Protein AF-A0A1Q6ECL8-F1 (afdb_monomer)

pLDDT: mean 77.43, std 17.27, range [33.56, 96.56]

Radius of gyration: 33.9 Å; Cα contacts (8 Å, |Δi|>4): 264; chains: 1; bounding box: 93×48×112 Å

Nearest PDB structures (foldseek):
  7zod-assembly1_t  TM=3.982E-01  e=8.372E-02  Escherichia coli
  9g6k-assembly1_LY  TM=2.778E-01  e=8.361E-01  Toxoplasma gondii
  8pk0-assembly1_f  TM=2.924E-01  e=9.894E-01  Homo sapiens
  6zu5-assembly1_SU0  TM=2.893E-01  e=1.834E+00  Paranosema locustae
  6zzm-assembly2_B  TM=1.940E-01  e=1.640E+00  Corynebacterium mustelae

Secondary structure (DSSP, 8-state):
-HHHHHHHHHHHHHHHHHHHHHHHHHHHHHHHHHHHHHTHHHHHHHHHHHHHHHHHHHHHHHHHHHHHHHHHH----------------------HHHHHHHHHTTSS-SSSS-SBTTB-TT-BHHHHHHHHHHHHHHHTTEEEEE-TTS-EEEEEEEEEEEEEETTEEEEEEEEES-TTHHHHHHHHHHHHH---GGGEEE-SSEEEEEEEE--EEEEEE-TTSTT--EEEEEEPPEEEEEEEEHHHHHHHHHHHHHHHHHHHHHHHHHHHHHHHHHHHHHHHHHHT-

Sequence (289 aa):
MIFCFWWAIAFLFGMLWQLIKAIWWVVLLVLIGYWILSHTNDWKPLIKRHYKKILLFIVSTAVIVVIVWGLSSTKSSNVIVEPNIASVDSIITEPIDTAKIIADQRKDSIFEGNIFAGLRFGISKGEYQRLINNFKREYDNKIVFPNEKGNVLSYRISGVEPKFYRGKLYAVEVKIDNHHAYYELEPVFERKYGITKNNHWKWQNAEIELSSRAPHSESVHDPTSGTGARYNIKKPGYTTIRYRDLTLYNLERKEQMQNDSIKKAKEQAAREKRRQREREQADRYKENI

Solvent-accessible surface area (backbone atoms only — not comparable to full-atom values): 16706 Å² total; per-residue (Å²): 114,71,72,61,54,56,51,53,52,53,50,52,52,52,52,51,53,52,50,53,52,52,53,51,53,51,52,51,51,51,53,52,52,50,55,54,60,76,43,46,84,70,45,52,65,55,44,74,76,40,45,72,60,52,50,51,51,52,50,52,50,53,51,51,51,51,51,58,50,57,66,68,66,70,80,81,74,96,71,88,70,79,75,84,77,73,89,70,83,80,87,70,86,75,69,70,68,63,58,49,62,63,54,64,77,67,74,81,58,99,74,89,42,63,78,54,78,77,39,47,76,62,41,40,64,70,57,50,53,54,39,53,52,48,41,41,70,77,45,70,39,44,49,76,43,75,46,97,87,73,48,66,47,75,43,53,45,77,43,74,50,76,40,68,58,98,61,21,31,30,33,41,37,39,33,28,70,35,33,68,52,36,74,68,44,48,62,57,47,29,72,73,75,46,86,55,76,81,47,46,50,74,60,94,50,35,36,40,37,50,45,62,40,73,61,46,73,44,80,43,74,39,88,83,43,95,80,65,47,69,48,74,44,81,41,80,24,29,16,36,45,35,41,36,33,45,60,58,48,51,50,52,53,50,52,50,54,50,52,52,49,55,48,51,51,50,52,50,53,53,52,50,54,50,53,51,51,52,48,56,50,53,52,55,55,59,76,77,109

Structure (mmCIF, N/CA/C/O backbone):
data_AF-A0A1Q6ECL8-F1
#
_entry.id   AF-A0A1Q6ECL8-F1
#
loop_
_atom_site.group_PDB
_atom_site.id
_atom_site.type_symbol
_atom_site.label_atom_id
_atom_site.label_alt_id
_atom_site.label_comp_id
_atom_site.label_asym_id
_atom_site.label_entity_id
_atom_site.label_seq_id
_atom_site.pdbx_PDB_ins_code
_atom_site.Cartn_x
_atom_site.Cartn_y
_atom_site.Cartn_z
_atom_site.occupancy
_atom_site.B_iso_or_equiv
_atom_site.auth_seq_id
_atom_site.auth_comp_id
_atom_site.auth_asym_id
_atom_site.auth_atom_id
_atom_site.pdbx_PDB_model_num
ATOM 1 N N . MET A 1 1 ? 49.619 3.048 -55.255 1.00 56.97 1 MET A N 1
ATOM 2 C CA . MET A 1 1 ? 50.711 3.463 -54.340 1.00 56.97 1 MET A CA 1
ATOM 3 C C . MET A 1 1 ? 50.350 4.671 -53.474 1.00 56.97 1 MET A C 1
ATOM 5 O O . MET A 1 1 ? 50.593 4.606 -52.280 1.00 56.97 1 MET A O 1
ATOM 9 N N . ILE A 1 2 ? 49.721 5.727 -54.011 1.00 64.50 2 ILE A N 1
ATOM 10 C CA . ILE A 1 2 ? 49.387 6.953 -53.249 1.00 64.50 2 ILE A CA 1
ATOM 11 C C . ILE A 1 2 ? 48.458 6.685 -52.046 1.00 64.50 2 ILE A C 1
ATOM 13 O O . ILE A 1 2 ? 48.692 7.207 -50.964 1.00 64.50 2 ILE A O 1
ATOM 17 N N . PHE A 1 3 ? 47.463 5.803 -52.178 1.00 60.56 3 PHE A N 1
ATOM 18 C CA . PHE A 1 3 ? 46.546 5.467 -51.074 1.00 60.56 3 PHE A CA 1
ATOM 19 C C . PHE A 1 3 ? 47.222 4.767 -49.879 1.00 60.56 3 PHE A C 1
ATOM 21 O O . PHE A 1 3 ? 46.858 5.017 -48.732 1.00 60.56 3 PHE A O 1
ATOM 28 N N . CYS A 1 4 ? 48.238 3.934 -50.125 1.00 66.75 4 CYS A N 1
ATOM 29 C CA . CYS A 1 4 ? 48.999 3.264 -49.063 1.00 66.75 4 CYS A CA 1
ATOM 30 C C . CYS A 1 4 ? 49.893 4.249 -48.294 1.00 66.75 4 CYS A C 1
ATOM 32 O O . CYS A 1 4 ? 50.113 4.079 -47.098 1.00 66.75 4 CYS A O 1
ATOM 34 N N . PHE A 1 5 ? 50.367 5.301 -48.968 1.00 76.69 5 PHE A N 1
ATOM 35 C CA . PHE A 1 5 ? 51.189 6.349 -48.367 1.00 76.69 5 PHE A CA 1
ATOM 36 C C . PHE A 1 5 ? 50.398 7.182 -47.345 1.00 76.69 5 PHE A C 1
ATOM 38 O O . PHE A 1 5 ? 50.861 7.393 -46.226 1.00 76.69 5 PHE A O 1
ATOM 45 N N . TRP A 1 6 ? 49.159 7.565 -47.672 1.00 81.81 6 TRP A N 1
ATOM 46 C CA . TRP A 1 6 ? 48.282 8.291 -46.743 1.00 81.81 6 TRP A CA 1
ATOM 47 C C . TRP A 1 6 ? 47.875 7.453 -45.523 1.00 81.81 6 TRP A C 1
ATOM 49 O O . TRP A 1 6 ? 47.806 7.976 -44.410 1.00 81.81 6 TRP A O 1
ATOM 59 N N . TRP A 1 7 ? 47.678 6.145 -45.705 1.00 82.62 7 TRP A N 1
ATOM 60 C CA . TRP A 1 7 ? 47.408 5.218 -44.601 1.00 82.62 7 TRP A CA 1
ATOM 61 C C . TRP A 1 7 ? 48.597 5.071 -43.645 1.00 82.62 7 TRP A C 1
ATOM 63 O O . TRP A 1 7 ? 48.408 5.070 -42.429 1.00 82.62 7 TRP A O 1
ATOM 73 N N . ALA A 1 8 ? 49.822 5.008 -44.173 1.00 83.62 8 ALA A N 1
ATOM 74 C CA . ALA A 1 8 ? 51.031 4.958 -43.353 1.00 83.62 8 ALA A CA 1
ATOM 75 C C . ALA A 1 8 ? 51.202 6.232 -42.506 1.00 83.62 8 ALA A C 1
ATOM 77 O O . ALA A 1 8 ? 51.539 6.151 -41.326 1.00 83.62 8 ALA A O 1
ATOM 78 N N . ILE A 1 9 ? 50.894 7.404 -43.073 1.00 85.56 9 ILE A N 1
ATOM 79 C CA . ILE A 1 9 ? 50.930 8.683 -42.351 1.00 85.56 9 ILE A CA 1
ATOM 80 C C . ILE A 1 9 ? 49.884 8.711 -41.228 1.00 85.56 9 ILE A C 1
ATOM 82 O O . ILE A 1 9 ? 50.214 9.052 -40.092 1.00 85.56 9 ILE A O 1
ATOM 86 N N . ALA A 1 10 ? 48.641 8.309 -41.507 1.00 81.31 10 ALA A N 1
ATOM 87 C CA . ALA A 1 10 ? 47.583 8.261 -40.495 1.00 81.31 10 ALA A CA 1
ATOM 88 C C . ALA A 1 10 ? 47.927 7.303 -39.339 1.00 81.31 10 ALA A C 1
ATOM 90 O O . ALA A 1 10 ? 47.696 7.624 -38.172 1.00 81.31 10 ALA A O 1
ATOM 91 N N . PHE A 1 11 ? 48.539 6.156 -39.648 1.00 84.31 11 PHE A N 1
ATOM 92 C CA . PHE A 1 11 ? 49.003 5.202 -38.644 1.00 84.31 11 PHE A CA 1
ATOM 93 C C . PHE A 1 11 ? 50.120 5.781 -37.760 1.00 84.31 11 PHE A C 1
ATOM 95 O O . PHE A 1 11 ? 50.065 5.652 -36.536 1.00 84.31 11 PHE A O 1
ATOM 102 N N . LEU A 1 12 ? 51.092 6.485 -38.354 1.00 87.56 12 LEU A N 1
ATOM 103 C CA . LEU A 1 12 ? 52.158 7.165 -37.610 1.00 87.56 12 LEU A CA 1
ATOM 104 C C . LEU A 1 12 ? 51.607 8.251 -36.675 1.00 87.56 12 LEU A C 1
ATOM 106 O O . LEU A 1 12 ? 52.026 8.320 -35.520 1.00 87.56 12 LEU A O 1
ATOM 110 N N . PHE A 1 13 ? 50.622 9.040 -37.119 1.00 87.81 13 PHE A N 1
ATOM 111 C CA . PHE A 1 13 ? 49.943 10.011 -36.251 1.00 87.81 13 PHE A CA 1
ATOM 112 C C . PHE A 1 13 ? 49.170 9.339 -35.109 1.00 87.81 13 PHE A C 1
ATOM 114 O O . PHE A 1 13 ? 49.207 9.820 -33.976 1.00 87.81 13 PHE A O 1
ATOM 121 N N . GLY A 1 14 ? 48.517 8.204 -35.375 1.00 84.75 14 GLY A N 1
ATOM 122 C CA . GLY A 1 14 ? 47.843 7.411 -34.346 1.00 84.75 14 GLY A CA 1
ATOM 123 C C . GLY A 1 14 ? 48.807 6.897 -33.273 1.00 84.75 14 GLY A C 1
ATOM 124 O O . GLY A 1 14 ? 48.529 7.030 -32.080 1.00 84.75 14 GLY A O 1
ATOM 125 N N . MET A 1 15 ? 49.968 6.373 -33.679 1.00 86.50 15 MET A N 1
ATOM 126 C CA . MET A 1 15 ? 51.005 5.928 -32.742 1.00 86.50 15 MET A CA 1
ATOM 127 C C . MET A 1 15 ? 51.617 7.093 -31.955 1.00 86.50 15 MET A C 1
ATOM 129 O O . MET A 1 15 ? 51.790 6.981 -30.740 1.00 86.50 15 MET A O 1
ATOM 133 N N . LEU A 1 16 ? 51.876 8.230 -32.609 1.00 89.94 16 LEU A N 1
ATOM 134 C CA . LEU A 1 16 ? 52.396 9.431 -31.951 1.00 89.94 16 LEU A CA 1
ATOM 135 C C . LEU A 1 16 ? 51.423 9.952 -30.881 1.00 89.94 16 LEU A C 1
ATOM 137 O O . LEU A 1 16 ? 51.838 10.317 -29.784 1.00 89.94 16 LEU A O 1
ATOM 141 N N . TRP A 1 17 ? 50.119 9.918 -31.158 1.00 87.56 17 TRP A N 1
ATOM 142 C CA . TRP A 1 17 ? 49.091 10.310 -30.195 1.00 87.56 17 TRP A CA 1
ATOM 143 C C . TRP A 1 17 ? 49.041 9.395 -28.964 1.00 87.56 17 TRP A C 1
ATOM 145 O O . TRP A 1 17 ? 48.903 9.873 -27.836 1.00 87.56 17 TRP A O 1
ATOM 155 N N . GLN A 1 18 ? 49.191 8.080 -29.154 1.00 85.62 18 GLN A N 1
ATOM 156 C CA . GLN A 1 18 ? 49.271 7.134 -28.035 1.00 85.62 18 GLN A CA 1
ATOM 157 C C . GLN A 1 18 ? 50.543 7.345 -27.203 1.00 85.62 18 GLN A C 1
ATOM 159 O O . GLN A 1 18 ? 50.484 7.286 -25.974 1.00 85.62 18 GLN A O 1
ATOM 164 N N . LEU A 1 19 ? 51.668 7.671 -27.848 1.00 87.88 19 LEU A N 1
ATOM 165 C CA . LEU A 1 19 ? 52.920 8.001 -27.167 1.00 87.88 19 LEU A CA 1
ATOM 166 C C . LEU A 1 19 ? 52.771 9.255 -26.288 1.00 87.88 19 LEU A C 1
ATOM 168 O O . LEU A 1 19 ? 53.168 9.239 -25.126 1.00 87.88 19 LEU A O 1
ATOM 172 N N . ILE A 1 20 ? 52.136 10.314 -26.806 1.00 87.06 20 ILE A N 1
ATOM 173 C CA . ILE A 1 20 ? 51.872 11.550 -26.049 1.00 87.06 20 ILE A CA 1
ATOM 174 C C . ILE A 1 20 ? 51.014 11.254 -24.814 1.00 87.06 20 ILE A C 1
ATOM 176 O O . ILE A 1 20 ? 51.330 11.717 -23.719 1.00 87.06 20 ILE A O 1
ATOM 180 N N . LYS A 1 21 ? 49.964 10.436 -24.959 1.00 82.75 21 LYS A N 1
ATOM 181 C CA . LYS A 1 21 ? 49.136 10.009 -23.822 1.00 82.75 21 LYS A CA 1
ATOM 182 C C . LYS A 1 21 ? 49.947 9.246 -22.780 1.00 82.75 21 LYS A C 1
ATOM 184 O O . LYS A 1 21 ? 49.801 9.519 -21.592 1.00 82.75 21 LYS A O 1
ATOM 189 N N . ALA A 1 22 ? 50.796 8.313 -23.204 1.00 85.94 22 ALA A N 1
ATOM 190 C CA . ALA A 1 22 ? 51.632 7.538 -22.291 1.00 85.94 22 ALA A CA 1
ATOM 191 C C . ALA A 1 22 ? 52.610 8.436 -21.515 1.00 85.94 22 ALA A C 1
ATOM 193 O O . ALA A 1 22 ? 52.699 8.330 -20.294 1.00 85.94 22 ALA A O 1
ATOM 194 N N . ILE A 1 23 ? 53.274 9.374 -22.200 1.00 86.56 23 ILE A N 1
ATOM 195 C CA . ILE A 1 23 ? 54.174 10.352 -21.570 1.00 86.56 23 ILE A CA 1
ATOM 196 C C . ILE A 1 23 ? 53.406 11.217 -20.564 1.00 86.56 23 ILE A C 1
ATOM 198 O O . ILE A 1 23 ? 53.877 11.423 -19.447 1.00 86.56 23 ILE A O 1
ATOM 202 N N . TRP A 1 24 ? 52.200 11.666 -20.917 1.00 88.69 24 TRP A N 1
ATOM 203 C CA . TRP A 1 24 ? 51.359 12.461 -20.024 1.00 88.69 24 TRP A CA 1
ATOM 204 C C . TRP A 1 24 ? 51.013 11.719 -18.726 1.00 88.69 24 TRP A C 1
ATOM 206 O O . TRP A 1 24 ? 51.126 12.285 -17.638 1.00 88.69 24 TRP A O 1
ATOM 216 N N . TRP A 1 25 ? 50.660 10.433 -18.818 1.00 84.81 25 TRP A N 1
ATOM 217 C CA . TRP A 1 25 ? 50.396 9.598 -17.642 1.00 84.81 25 TRP A CA 1
ATOM 218 C C . TRP A 1 25 ? 51.631 9.415 -16.755 1.00 84.81 25 TRP A C 1
ATOM 220 O O . TRP A 1 25 ? 51.511 9.460 -15.531 1.00 84.81 25 TRP A O 1
ATOM 230 N N . VAL A 1 26 ? 52.820 9.262 -17.346 1.00 86.00 26 VAL A N 1
ATOM 231 C CA . VAL A 1 26 ? 54.078 9.161 -16.588 1.00 86.00 26 VAL A CA 1
ATOM 232 C C . VAL A 1 26 ? 54.380 10.467 -15.850 1.00 86.00 26 VAL A C 1
ATOM 234 O O . VAL A 1 26 ? 54.689 10.432 -14.661 1.00 86.00 26 VAL A O 1
ATOM 237 N N . VAL A 1 27 ? 54.227 11.621 -16.507 1.00 86.38 27 VAL A N 1
ATOM 238 C CA . VAL A 1 27 ? 54.424 12.935 -15.866 1.00 86.38 27 VAL A CA 1
ATOM 239 C C . VAL A 1 27 ? 53.437 13.139 -14.715 1.00 86.38 27 VAL A C 1
ATOM 241 O O . VAL A 1 27 ? 53.838 13.576 -13.637 1.00 86.38 27 VAL A O 1
ATOM 244 N N . LEU A 1 28 ? 52.169 12.760 -14.899 1.00 87.38 28 LEU A N 1
ATOM 245 C CA . LEU A 1 28 ? 51.157 12.833 -13.846 1.00 87.38 28 LEU A CA 1
ATOM 246 C C . LEU A 1 28 ? 51.542 11.979 -12.626 1.00 87.38 28 LEU A C 1
ATOM 248 O O . LEU A 1 28 ? 51.439 12.447 -11.493 1.00 87.38 28 LEU A O 1
ATOM 252 N N . LEU A 1 29 ? 52.027 10.753 -12.844 1.00 83.94 29 LEU A N 1
ATOM 253 C CA . LEU A 1 29 ? 52.479 9.869 -11.765 1.00 83.94 29 LEU A CA 1
ATOM 254 C C . LEU A 1 29 ? 53.687 10.440 -11.015 1.00 83.94 29 LEU A C 1
ATOM 256 O O . LEU A 1 29 ? 53.728 10.362 -9.787 1.00 83.94 29 LEU A O 1
ATOM 260 N N . VAL A 1 30 ? 54.638 11.052 -11.726 1.00 83.19 30 VAL A N 1
ATOM 261 C CA . VAL A 1 30 ? 55.798 11.711 -11.108 1.00 83.19 30 VAL A CA 1
ATOM 262 C C . VAL A 1 30 ? 55.361 12.912 -10.268 1.00 83.19 30 VAL A C 1
ATOM 264 O O . VAL A 1 30 ? 55.829 13.057 -9.141 1.00 83.19 30 VAL A O 1
ATOM 267 N N . LEU A 1 31 ? 54.429 13.736 -10.759 1.00 82.31 31 LEU A N 1
ATOM 268 C CA . LEU A 1 31 ? 53.899 14.882 -10.013 1.00 82.31 31 LEU A CA 1
ATOM 269 C C . LEU A 1 31 ? 53.144 14.451 -8.750 1.00 82.31 31 LEU A C 1
ATOM 271 O O . LEU A 1 31 ? 53.355 15.032 -7.686 1.00 82.31 31 LEU A O 1
ATOM 275 N N . ILE A 1 32 ? 52.314 13.407 -8.841 1.00 82.50 32 ILE A N 1
ATOM 276 C CA . ILE A 1 32 ? 51.606 12.841 -7.684 1.00 82.50 32 ILE A CA 1
ATOM 277 C C . ILE A 1 32 ? 52.608 12.263 -6.679 1.00 82.50 32 ILE A C 1
ATOM 279 O O . ILE A 1 32 ? 52.511 12.543 -5.485 1.00 82.50 32 ILE A O 1
ATOM 283 N N . GLY A 1 33 ? 53.600 11.501 -7.146 1.00 76.19 33 GLY A N 1
ATOM 284 C CA . GLY A 1 33 ? 54.647 10.937 -6.293 1.00 76.19 33 GLY A CA 1
ATOM 285 C C . GLY A 1 33 ? 55.463 12.015 -5.579 1.00 76.19 33 GLY A C 1
ATOM 286 O O . GLY A 1 33 ? 55.678 11.924 -4.371 1.00 76.19 33 GLY A O 1
ATOM 287 N N . TYR A 1 34 ? 55.853 13.071 -6.298 1.00 77.62 34 TYR A N 1
ATOM 288 C CA . TYR A 1 34 ? 56.579 14.210 -5.739 1.00 77.62 34 TYR A CA 1
ATOM 289 C C . TYR A 1 34 ? 55.740 14.981 -4.712 1.00 77.62 34 TYR A C 1
ATOM 291 O O . TYR A 1 34 ? 56.246 15.331 -3.648 1.00 77.62 34 TYR A O 1
ATOM 299 N N . TRP A 1 35 ? 54.449 15.187 -4.986 1.00 78.25 35 TRP A N 1
ATOM 300 C CA . TRP A 1 35 ? 53.522 15.844 -4.061 1.00 78.25 35 TRP A CA 1
ATOM 301 C C . TRP A 1 35 ? 53.318 15.047 -2.764 1.00 78.25 35 TRP A C 1
ATOM 303 O O . TRP A 1 35 ? 53.292 15.621 -1.675 1.00 78.25 35 TRP A O 1
ATOM 313 N N . ILE A 1 36 ? 53.233 13.716 -2.866 1.00 73.12 36 ILE A N 1
ATOM 314 C CA . ILE A 1 36 ? 53.135 12.825 -1.703 1.00 73.12 36 ILE A CA 1
ATOM 315 C C . ILE A 1 36 ? 54.433 12.860 -0.889 1.00 73.12 36 ILE A C 1
ATOM 317 O O . ILE A 1 36 ? 54.377 12.978 0.337 1.00 73.12 36 ILE A O 1
ATOM 321 N N . LEU A 1 37 ? 55.599 12.790 -1.546 1.00 70.06 37 LEU A N 1
ATOM 322 C CA . LEU A 1 37 ? 56.891 12.841 -0.858 1.00 70.06 37 LEU A CA 1
ATOM 323 C C . LEU A 1 37 ? 57.111 14.182 -0.150 1.00 70.06 37 LEU A C 1
ATOM 325 O O . LEU A 1 37 ? 57.559 14.178 0.997 1.00 70.06 37 LEU A O 1
ATOM 329 N N . SER A 1 38 ? 56.757 15.304 -0.784 1.00 72.00 38 SER A N 1
ATOM 330 C CA . SER A 1 38 ? 56.990 16.648 -0.237 1.00 72.00 38 SER A CA 1
ATOM 331 C C . SER A 1 38 ? 56.201 16.945 1.042 1.00 72.00 38 SER A C 1
ATOM 333 O O . SER A 1 38 ? 56.623 17.795 1.819 1.00 72.00 38 SER A O 1
ATOM 335 N N . HIS A 1 39 ? 55.120 16.208 1.317 1.00 62.75 39 HIS A N 1
ATOM 336 C CA . HIS A 1 39 ? 54.298 16.399 2.518 1.00 62.75 39 HIS A CA 1
ATOM 337 C C . HIS A 1 39 ? 54.488 15.314 3.589 1.00 62.75 39 HIS A C 1
ATOM 339 O O . HIS A 1 39 ? 53.846 15.373 4.636 1.00 62.75 39 HIS A O 1
ATOM 345 N N . THR A 1 40 ? 55.340 14.304 3.375 1.00 59.12 40 THR A N 1
ATOM 346 C CA . THR A 1 40 ? 55.476 13.121 4.261 1.00 59.12 40 THR A CA 1
ATOM 347 C C . THR A 1 40 ? 55.624 13.414 5.763 1.00 59.12 40 THR A C 1
ATOM 349 O O . THR A 1 40 ? 55.168 12.606 6.578 1.00 59.12 40 THR A O 1
ATOM 352 N N . ASN A 1 41 ? 56.195 14.558 6.151 1.00 58.97 41 ASN A N 1
ATOM 353 C CA . ASN A 1 41 ? 56.314 14.953 7.559 1.00 58.97 41 ASN A CA 1
ATOM 354 C C . ASN A 1 41 ? 54.967 15.347 8.201 1.00 58.97 41 ASN A C 1
ATOM 356 O O . ASN A 1 41 ? 54.754 15.038 9.374 1.00 58.97 41 ASN A O 1
ATOM 360 N N . ASP A 1 42 ? 54.024 15.894 7.430 1.00 60.75 42 ASP A N 1
ATOM 361 C CA . ASP A 1 42 ? 52.687 16.292 7.900 1.00 60.75 42 ASP A CA 1
ATOM 362 C C . ASP A 1 42 ? 51.694 15.117 7.923 1.00 60.75 42 ASP A C 1
ATOM 364 O O . ASP A 1 42 ? 50.779 15.060 8.750 1.00 60.75 42 ASP A O 1
ATOM 368 N N . TRP A 1 43 ? 51.896 14.116 7.059 1.00 59.34 43 TRP A N 1
ATOM 369 C CA . TRP A 1 43 ? 51.018 12.940 6.975 1.00 59.34 43 TRP A CA 1
ATOM 370 C C . TRP A 1 43 ? 51.265 11.913 8.082 1.00 59.34 43 TRP A C 1
ATOM 372 O O . TRP A 1 43 ? 50.361 11.153 8.439 1.00 59.34 43 TRP A O 1
ATOM 382 N N . LYS A 1 44 ? 52.469 11.876 8.661 1.00 57.50 44 LYS A N 1
ATOM 383 C CA . LYS A 1 44 ? 52.873 10.876 9.664 1.00 57.50 44 LYS A CA 1
ATOM 384 C C . LYS A 1 44 ? 51.942 10.813 10.896 1.00 57.50 44 LYS A C 1
ATOM 386 O O . LYS A 1 44 ? 51.538 9.702 11.259 1.00 57.50 44 LYS A O 1
ATOM 391 N N . PRO A 1 45 ? 51.530 11.932 11.530 1.00 61.72 45 PRO A N 1
ATOM 392 C CA . PRO A 1 45 ? 50.569 11.890 12.638 1.00 61.72 45 PRO A CA 1
ATOM 393 C C . PRO A 1 45 ? 49.135 11.554 12.189 1.00 61.72 45 PRO A C 1
ATOM 395 O O . PRO A 1 45 ? 48.408 10.866 12.911 1.00 61.72 45 PRO A O 1
ATOM 398 N N . LEU A 1 46 ? 48.735 11.979 10.988 1.00 61.09 46 LEU A N 1
ATOM 399 C CA . LEU A 1 46 ? 47.376 11.818 10.458 1.00 61.09 46 LEU A CA 1
ATOM 400 C C . LEU A 1 46 ? 47.103 10.367 10.025 1.00 61.09 46 LEU A C 1
ATOM 402 O O . LEU A 1 46 ? 46.072 9.785 10.372 1.00 61.09 46 LEU A O 1
ATOM 406 N N . ILE A 1 47 ? 48.091 9.739 9.382 1.00 62.25 47 ILE A N 1
ATOM 407 C CA . ILE A 1 47 ? 48.090 8.313 9.050 1.00 62.25 47 ILE A CA 1
ATOM 408 C C . ILE A 1 47 ? 48.091 7.488 10.336 1.00 62.25 47 ILE A C 1
ATOM 410 O O . ILE A 1 47 ? 47.263 6.595 10.470 1.00 62.25 47 ILE A O 1
ATOM 414 N N . LYS A 1 48 ? 48.914 7.811 11.343 1.00 65.81 48 LYS A N 1
ATOM 415 C CA . LYS A 1 48 ? 48.935 7.051 12.609 1.00 65.81 48 LYS A CA 1
ATOM 416 C C . LYS A 1 48 ? 47.580 7.072 13.337 1.00 65.81 48 LYS A C 1
ATOM 418 O O . LYS A 1 48 ? 47.197 6.067 13.934 1.00 65.81 48 LYS A O 1
ATOM 423 N N . ARG A 1 49 ? 46.827 8.176 13.246 1.00 67.88 49 ARG A N 1
ATOM 424 C CA . ARG A 1 49 ? 45.501 8.332 13.875 1.00 67.88 49 ARG A CA 1
ATOM 425 C C . ARG A 1 49 ? 44.365 7.657 13.096 1.00 67.88 49 ARG A C 1
ATOM 427 O O . ARG A 1 49 ? 43.371 7.252 13.700 1.00 67.88 49 ARG A O 1
ATOM 434 N N . HIS A 1 50 ? 44.502 7.508 11.776 1.00 74.00 50 HIS A N 1
ATOM 435 C CA . HIS A 1 50 ? 43.425 7.027 10.901 1.00 74.00 50 HIS A CA 1
ATOM 436 C C . HIS A 1 50 ? 43.798 5.845 9.991 1.00 74.00 50 HIS A C 1
ATOM 438 O O . HIS A 1 50 ? 43.001 5.490 9.122 1.00 74.00 50 HIS A O 1
ATOM 444 N N . TYR A 1 51 ? 44.934 5.172 10.221 1.00 74.75 51 TYR A N 1
ATOM 445 C CA . TYR A 1 51 ? 45.435 4.106 9.340 1.00 74.75 51 TYR A CA 1
ATOM 446 C C . TYR A 1 51 ? 44.409 2.994 9.109 1.00 74.75 51 TYR A C 1
ATOM 448 O O . TYR A 1 51 ? 44.285 2.519 7.989 1.00 74.75 51 TYR A O 1
ATOM 456 N N . LYS A 1 52 ? 43.609 2.624 10.122 1.00 71.56 52 LYS A N 1
ATOM 457 C CA . LYS A 1 52 ? 42.551 1.610 9.970 1.00 71.56 52 LYS A CA 1
ATOM 458 C C . LYS A 1 52 ? 41.460 2.038 8.984 1.00 71.56 52 LYS A C 1
ATOM 460 O O . LYS A 1 52 ? 40.989 1.209 8.218 1.00 71.56 52 LYS A O 1
ATOM 465 N N . LYS A 1 53 ? 41.072 3.320 8.981 1.00 75.75 53 LYS A N 1
ATOM 466 C CA . LYS A 1 53 ? 40.057 3.855 8.054 1.00 75.75 53 LYS A CA 1
ATOM 467 C C . LYS A 1 53 ? 40.614 3.984 6.637 1.00 75.75 53 LYS A C 1
ATOM 469 O O . LYS A 1 53 ? 39.924 3.647 5.684 1.00 75.75 53 LYS A O 1
ATOM 474 N N . ILE A 1 54 ? 41.868 4.417 6.517 1.00 76.25 54 ILE A N 1
ATOM 475 C CA . ILE A 1 54 ? 42.563 4.541 5.229 1.00 76.25 54 ILE A CA 1
ATOM 476 C C . ILE A 1 54 ? 42.790 3.154 4.613 1.00 76.25 54 ILE A C 1
ATOM 478 O O . ILE A 1 54 ? 42.495 2.953 3.441 1.00 76.25 54 ILE A O 1
ATOM 482 N N . LEU A 1 55 ? 43.229 2.173 5.408 1.00 76.88 55 LEU A N 1
ATOM 483 C CA . LEU A 1 55 ? 43.404 0.790 4.965 1.00 76.88 55 LEU A CA 1
ATOM 484 C C . LEU A 1 55 ? 42.078 0.191 4.485 1.00 76.88 55 LEU A C 1
ATOM 486 O O . LEU A 1 55 ? 42.038 -0.422 3.425 1.00 76.88 55 LEU A O 1
ATOM 490 N N . LEU A 1 56 ? 40.989 0.410 5.227 1.00 79.25 56 LEU A N 1
ATOM 491 C CA . LEU A 1 56 ? 39.664 -0.084 4.850 1.00 79.25 56 LEU A CA 1
ATOM 492 C C . LEU A 1 56 ? 39.185 0.543 3.534 1.00 79.25 56 LEU A C 1
ATOM 494 O O . LEU A 1 56 ? 38.648 -0.170 2.695 1.00 79.25 56 LEU A O 1
ATOM 498 N N . PHE A 1 57 ? 39.462 1.832 3.319 1.00 78.62 57 PHE A N 1
ATOM 499 C CA . PHE A 1 57 ? 39.168 2.521 2.063 1.00 78.62 57 PHE A CA 1
ATOM 500 C C . PHE A 1 57 ? 40.002 1.993 0.884 1.00 78.62 57 PHE A C 1
ATOM 502 O O . PHE A 1 57 ? 39.477 1.784 -0.208 1.00 78.62 57 PHE A O 1
ATOM 509 N N . ILE A 1 58 ? 41.295 1.727 1.088 1.00 79.69 58 ILE A N 1
ATOM 510 C CA . ILE A 1 58 ? 42.162 1.156 0.046 1.00 79.69 58 ILE A CA 1
ATOM 511 C C . ILE A 1 58 ? 41.696 -0.259 -0.313 1.00 79.69 58 ILE A C 1
ATOM 513 O O . ILE A 1 58 ? 41.553 -0.573 -1.492 1.00 79.69 58 ILE A O 1
ATOM 517 N N . VAL A 1 59 ? 41.395 -1.093 0.688 1.00 80.50 59 VAL A N 1
ATOM 518 C CA . VAL A 1 59 ? 40.900 -2.460 0.476 1.00 80.50 59 VAL A CA 1
ATOM 519 C C . VAL A 1 5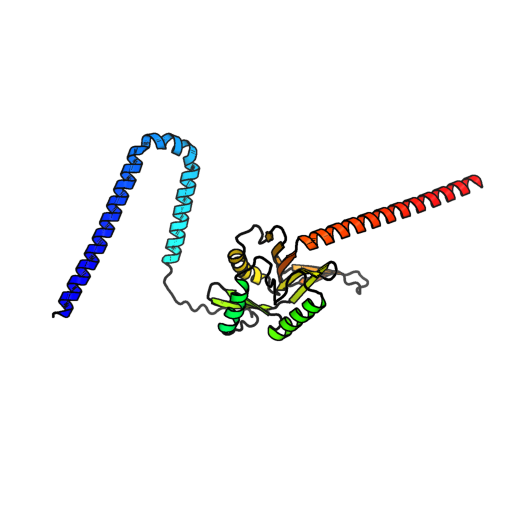9 ? 39.538 -2.448 -0.215 1.00 80.50 59 VAL A C 1
ATOM 521 O O . VAL A 1 59 ? 39.354 -3.184 -1.180 1.00 80.50 59 VAL A O 1
ATOM 524 N N . SER A 1 60 ? 38.600 -1.586 0.197 1.00 77.12 60 SER A N 1
ATOM 525 C CA . SER A 1 60 ? 37.293 -1.485 -0.465 1.00 77.12 60 SER A CA 1
ATOM 526 C C . SER A 1 60 ? 37.429 -1.046 -1.919 1.00 77.12 60 SER A C 1
ATOM 528 O O . SER A 1 60 ? 36.768 -1.596 -2.794 1.00 77.12 60 SER A O 1
ATOM 530 N N . THR A 1 61 ? 38.326 -0.098 -2.194 1.00 77.94 61 THR A N 1
ATOM 531 C CA . THR A 1 61 ? 38.570 0.387 -3.557 1.00 77.94 61 THR A CA 1
ATOM 532 C C . THR A 1 61 ? 39.231 -0.695 -4.414 1.00 77.94 61 THR A C 1
ATOM 534 O O . THR A 1 61 ? 38.810 -0.911 -5.546 1.00 77.94 61 THR A O 1
ATOM 537 N N . ALA A 1 62 ? 40.194 -1.445 -3.869 1.00 75.50 62 ALA A N 1
ATOM 538 C CA . ALA A 1 62 ? 40.817 -2.575 -4.559 1.00 75.50 62 ALA A CA 1
ATOM 539 C C . ALA A 1 62 ? 39.806 -3.692 -4.875 1.00 75.50 62 ALA A C 1
ATOM 541 O O . ALA A 1 62 ? 39.808 -4.215 -5.987 1.00 75.50 62 ALA A O 1
ATOM 542 N N . VAL A 1 63 ? 38.897 -4.012 -3.946 1.00 82.38 63 VAL A N 1
ATOM 543 C CA . VAL A 1 63 ? 37.818 -4.990 -4.172 1.00 82.38 63 VAL A CA 1
ATOM 544 C C . VAL A 1 63 ? 36.875 -4.524 -5.282 1.00 82.38 63 VAL A C 1
ATOM 546 O O . VAL A 1 63 ? 36.551 -5.312 -6.166 1.00 82.38 63 VAL A O 1
ATOM 549 N N . ILE A 1 64 ? 36.489 -3.244 -5.295 1.00 78.19 64 ILE A N 1
ATOM 550 C CA . ILE A 1 64 ? 35.655 -2.676 -6.366 1.00 78.19 64 ILE A CA 1
ATOM 551 C C . ILE A 1 64 ? 36.367 -2.786 -7.719 1.00 78.19 64 ILE A C 1
ATOM 553 O O . ILE A 1 64 ? 35.757 -3.224 -8.691 1.00 78.19 64 ILE A O 1
ATOM 557 N N . VAL A 1 65 ? 37.660 -2.455 -7.786 1.00 72.75 65 VAL A N 1
ATOM 558 C CA . VAL A 1 65 ? 38.443 -2.566 -9.026 1.00 72.75 65 VAL A CA 1
ATOM 559 C C . VAL A 1 65 ? 38.527 -4.021 -9.497 1.00 72.75 65 VAL A C 1
ATOM 561 O O . VAL A 1 65 ? 38.304 -4.274 -10.676 1.00 72.75 65 VAL A O 1
ATOM 564 N N . VAL A 1 66 ? 38.758 -4.989 -8.603 1.00 72.19 66 VAL A N 1
ATOM 565 C CA . VAL A 1 66 ? 38.787 -6.423 -8.953 1.00 72.19 66 VAL A CA 1
ATOM 566 C C . VAL A 1 66 ? 37.422 -6.923 -9.434 1.00 72.19 66 VAL A C 1
ATOM 568 O O . VAL A 1 66 ? 37.371 -7.678 -10.400 1.00 72.19 66 VAL A O 1
ATOM 571 N N . ILE A 1 67 ? 36.315 -6.480 -8.828 1.00 73.69 67 ILE A N 1
ATOM 572 C CA . ILE A 1 67 ? 34.955 -6.833 -9.272 1.00 73.69 67 ILE A CA 1
ATOM 573 C C . ILE A 1 67 ? 34.679 -6.265 -10.669 1.00 73.69 67 ILE A C 1
ATOM 575 O O . ILE A 1 67 ? 34.214 -6.986 -11.550 1.00 73.69 67 ILE A O 1
ATOM 579 N N . VAL A 1 68 ? 35.007 -4.992 -10.900 1.00 71.38 68 VAL A N 1
ATOM 580 C CA . VAL A 1 68 ? 34.823 -4.332 -12.203 1.00 71.38 68 VAL A CA 1
ATOM 581 C C . VAL A 1 68 ? 35.696 -4.983 -13.281 1.00 71.38 68 VAL A C 1
ATOM 583 O O . VAL A 1 68 ? 35.257 -5.157 -14.421 1.00 71.38 68 VAL A O 1
ATOM 586 N N . TRP A 1 69 ? 36.914 -5.399 -12.926 1.00 60.47 69 TRP A N 1
ATOM 587 C CA . TRP A 1 69 ? 37.822 -6.076 -13.850 1.00 60.47 69 TRP A CA 1
ATOM 588 C C . TRP A 1 69 ? 37.410 -7.533 -14.116 1.00 60.47 69 TRP A C 1
ATOM 590 O O . TRP A 1 69 ? 37.444 -7.970 -15.265 1.00 60.47 69 TRP A O 1
ATOM 600 N N . GLY A 1 70 ? 36.912 -8.252 -13.104 1.00 58.00 70 GLY A N 1
ATOM 601 C CA . GLY A 1 70 ? 36.344 -9.598 -13.242 1.00 58.00 70 GLY A CA 1
ATOM 602 C C . GLY A 1 70 ? 35.058 -9.635 -14.075 1.00 58.00 70 GLY A C 1
ATOM 603 O O . GLY A 1 70 ? 34.847 -10.563 -14.853 1.00 58.00 70 GLY A O 1
ATOM 604 N N . LEU A 1 71 ? 34.230 -8.590 -13.998 1.00 59.22 71 LEU A N 1
ATOM 605 C CA . LEU A 1 71 ? 33.052 -8.435 -14.860 1.00 59.22 71 LEU A CA 1
ATOM 606 C C . LEU A 1 71 ? 33.417 -8.047 -16.302 1.00 59.22 71 LEU A C 1
ATOM 608 O O . LEU A 1 71 ? 32.664 -8.351 -17.220 1.00 59.22 71 LEU A O 1
ATOM 612 N N . SER A 1 72 ? 34.580 -7.426 -16.527 1.00 50.28 72 SER A N 1
ATOM 613 C CA . SER A 1 72 ? 35.045 -7.076 -17.878 1.00 50.28 72 SER A CA 1
ATOM 614 C C . SER A 1 72 ? 35.776 -8.215 -18.602 1.00 50.28 72 SER A C 1
ATOM 616 O O . SER A 1 72 ? 35.881 -8.166 -19.828 1.00 50.28 72 SER A O 1
ATOM 618 N N . SER A 1 73 ? 36.275 -9.242 -17.895 1.00 45.59 73 SER A N 1
ATOM 619 C CA . SER A 1 73 ? 37.012 -10.361 -18.513 1.00 45.59 73 SER A CA 1
ATOM 620 C C . SER A 1 73 ? 36.145 -11.569 -18.895 1.00 45.59 73 SER A C 1
ATOM 622 O O . SER A 1 73 ? 36.618 -12.464 -19.594 1.00 45.59 73 SER A O 1
ATOM 624 N N . THR A 1 74 ? 34.858 -11.586 -18.536 1.00 47.28 74 THR A N 1
ATOM 625 C CA . THR A 1 74 ? 33.920 -12.646 -18.946 1.00 47.28 74 THR A CA 1
ATOM 626 C C . THR A 1 74 ? 33.295 -12.340 -20.307 1.00 47.28 74 THR A C 1
ATOM 628 O O . THR A 1 74 ? 32.096 -12.132 -20.467 1.00 47.28 74 THR A O 1
ATOM 631 N N . LYS A 1 75 ? 34.145 -12.335 -21.337 1.00 47.50 75 LYS A N 1
ATOM 632 C CA . LYS A 1 75 ? 33.732 -12.453 -22.740 1.00 47.50 75 LYS A CA 1
ATOM 633 C C . LYS A 1 75 ? 34.115 -13.846 -23.240 1.00 47.50 75 LYS A C 1
ATOM 635 O O . LYS A 1 75 ? 35.269 -14.067 -23.587 1.00 47.50 75 LYS A O 1
ATOM 640 N N . SER A 1 76 ? 33.146 -14.764 -23.230 1.00 37.09 76 SER A N 1
ATOM 641 C CA . SER A 1 76 ? 33.107 -16.116 -23.839 1.00 37.09 76 SER A CA 1
ATOM 642 C C . SER A 1 76 ? 32.247 -16.983 -22.910 1.00 37.09 76 SER A C 1
ATOM 644 O O . SER A 1 76 ? 32.462 -16.958 -21.708 1.00 37.09 76 SER A O 1
ATOM 646 N N . SER A 1 77 ? 31.249 -17.754 -23.319 1.00 35.72 77 SER A N 1
ATOM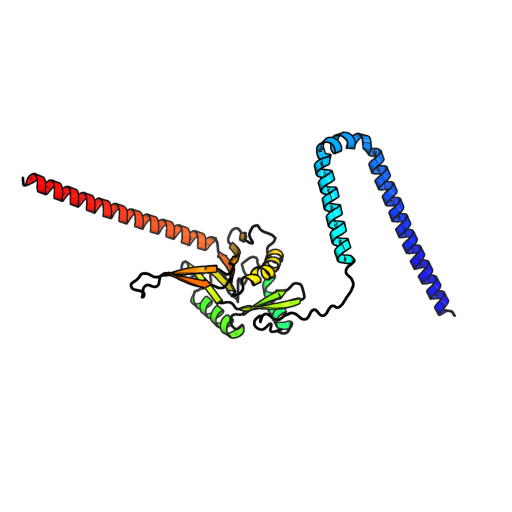 647 C CA . SER A 1 77 ? 30.874 -18.331 -24.608 1.00 35.72 77 SER A CA 1
ATOM 648 C C . SER A 1 77 ? 29.365 -18.602 -24.562 1.00 35.72 77 SER A C 1
ATOM 650 O O . SER A 1 77 ? 28.785 -18.731 -23.484 1.00 35.72 77 SER A O 1
ATOM 652 N N . ASN A 1 78 ? 28.722 -18.682 -25.727 1.00 43.81 78 ASN A N 1
ATOM 653 C CA . ASN A 1 78 ? 27.356 -19.182 -25.849 1.00 43.81 78 ASN A CA 1
ATOM 654 C C . ASN A 1 78 ? 27.283 -20.606 -25.282 1.00 43.81 78 ASN A C 1
ATOM 656 O O . ASN A 1 78 ? 27.599 -21.567 -25.978 1.00 43.81 78 ASN A O 1
ATOM 660 N N . VAL A 1 79 ? 26.849 -20.741 -24.032 1.00 33.56 79 VAL A N 1
ATOM 661 C CA . VAL A 1 79 ? 26.307 -21.992 -23.519 1.00 33.56 79 VAL A CA 1
ATOM 662 C C . VAL A 1 79 ? 24.800 -21.828 -23.567 1.00 33.56 79 VAL A C 1
ATOM 664 O O . VAL A 1 79 ? 24.204 -21.105 -22.769 1.00 33.56 79 VAL A O 1
ATOM 667 N N . ILE A 1 80 ? 24.196 -22.477 -24.559 1.00 41.19 80 ILE A N 1
ATOM 668 C CA . ILE A 1 80 ? 22.776 -22.803 -24.546 1.00 41.19 80 ILE A CA 1
ATOM 669 C C . ILE A 1 80 ? 22.610 -23.767 -23.371 1.00 41.19 80 ILE A C 1
ATOM 671 O O . ILE A 1 80 ? 22.849 -24.964 -23.490 1.00 41.19 80 ILE A O 1
ATOM 675 N N . VAL A 1 81 ? 22.307 -23.214 -22.2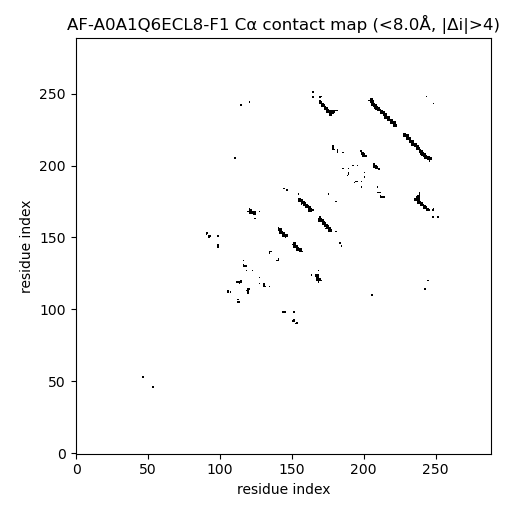00 1.00 34.31 81 VAL A N 1
ATOM 676 C CA . VAL A 1 81 ? 21.791 -23.986 -21.076 1.00 34.31 81 VAL A CA 1
ATOM 677 C C . VAL A 1 81 ? 20.307 -24.121 -21.346 1.00 34.31 81 VAL A C 1
ATOM 679 O O . VAL A 1 81 ? 19.559 -23.152 -21.240 1.00 34.31 81 VAL A O 1
ATOM 682 N N . GLU A 1 82 ? 19.913 -25.316 -21.757 1.00 34.62 82 GLU A N 1
ATOM 683 C CA . GLU A 1 82 ? 18.525 -25.744 -21.812 1.00 34.62 82 GLU A CA 1
ATOM 684 C C . GLU A 1 82 ? 17.919 -25.541 -20.408 1.00 34.62 82 GLU A C 1
ATOM 686 O O . GLU A 1 82 ? 18.378 -26.167 -19.445 1.00 34.62 82 GLU A O 1
ATOM 691 N N . PRO A 1 83 ? 16.968 -24.607 -20.220 1.00 35.94 83 PRO A N 1
ATOM 692 C CA . PRO A 1 83 ? 16.350 -24.431 -18.923 1.00 35.94 83 PRO A CA 1
ATOM 693 C C . PRO A 1 83 ? 15.444 -25.634 -18.693 1.00 35.94 83 PRO A C 1
ATOM 695 O O . PRO A 1 83 ? 14.497 -25.864 -19.438 1.00 35.94 83 PRO A O 1
ATOM 698 N N . ASN A 1 84 ? 15.740 -26.403 -17.650 1.00 34.47 84 ASN A N 1
ATOM 699 C CA . ASN A 1 84 ? 14.846 -27.436 -17.160 1.00 34.47 84 ASN A CA 1
ATOM 700 C C . ASN A 1 84 ? 13.570 -26.733 -16.666 1.00 34.47 84 ASN A C 1
ATOM 702 O O . ASN A 1 84 ? 13.568 -26.052 -15.638 1.00 34.47 84 ASN A O 1
ATOM 706 N N . ILE A 1 85 ? 12.521 -26.816 -17.483 1.00 38.28 85 ILE A N 1
ATOM 707 C CA . ILE A 1 85 ? 11.234 -26.151 -17.300 1.00 38.28 85 ILE A CA 1
ATOM 708 C C . ILE A 1 85 ? 10.544 -26.779 -16.085 1.00 38.28 85 ILE A C 1
ATOM 710 O O . ILE A 1 85 ? 9.913 -27.828 -16.180 1.00 38.28 85 ILE A O 1
ATOM 714 N N . ALA A 1 86 ? 10.613 -26.101 -14.941 1.00 36.47 86 ALA A N 1
ATOM 715 C CA . ALA A 1 86 ? 9.459 -26.054 -14.057 1.00 36.47 86 ALA A CA 1
ATOM 716 C C . ALA A 1 86 ? 8.513 -25.006 -14.654 1.00 36.47 86 ALA A C 1
ATOM 718 O O . ALA A 1 86 ? 8.905 -23.854 -14.835 1.00 36.47 86 ALA A O 1
ATOM 719 N N . SER A 1 87 ? 7.313 -25.437 -15.039 1.00 42.88 87 SER A N 1
ATOM 720 C CA . SER A 1 87 ? 6.302 -24.660 -15.759 1.00 42.88 87 SER A CA 1
ATOM 721 C C . SER A 1 87 ? 5.999 -23.326 -15.068 1.00 42.88 87 SER A C 1
ATOM 723 O O . SER A 1 87 ? 5.236 -23.271 -14.103 1.00 42.88 87 SER A O 1
ATOM 725 N N . VAL A 1 88 ? 6.609 -22.254 -15.571 1.00 40.62 88 VAL A N 1
ATOM 726 C CA . VAL A 1 88 ? 6.243 -20.871 -15.267 1.00 40.62 88 VAL A CA 1
ATOM 727 C C . VAL A 1 88 ? 5.161 -20.479 -16.262 1.00 40.62 88 VAL A C 1
ATOM 729 O O . VAL A 1 88 ? 5.376 -20.550 -17.473 1.00 40.62 88 VAL A O 1
ATOM 732 N N . ASP A 1 89 ? 3.997 -20.103 -15.742 1.00 36.66 89 ASP A N 1
ATOM 733 C CA . ASP A 1 89 ? 2.874 -19.595 -16.522 1.00 36.66 89 ASP A CA 1
ATOM 734 C C . ASP A 1 89 ? 3.324 -18.503 -17.514 1.00 36.66 89 ASP A C 1
ATOM 736 O O . ASP A 1 89 ? 3.985 -17.528 -17.158 1.00 36.66 89 ASP A O 1
ATOM 740 N N . SER A 1 90 ? 2.966 -18.738 -18.779 1.00 40.66 90 SER A N 1
ATOM 741 C CA . SER A 1 90 ? 3.092 -17.921 -19.995 1.00 40.66 90 SER A CA 1
ATOM 742 C C . SER A 1 90 ? 3.706 -16.513 -19.863 1.00 40.66 90 SER A C 1
ATOM 744 O O . SER A 1 90 ? 3.014 -15.539 -19.553 1.00 40.66 90 SER A O 1
ATOM 746 N N . ILE A 1 91 ? 4.977 -16.380 -20.252 1.00 37.03 91 ILE A N 1
ATOM 747 C CA . ILE A 1 91 ? 5.585 -15.106 -20.663 1.00 37.03 91 ILE A CA 1
ATOM 748 C C . ILE A 1 91 ? 5.018 -14.763 -22.049 1.00 37.03 91 ILE A C 1
ATOM 750 O O . ILE A 1 91 ? 5.345 -15.430 -23.027 1.00 37.03 91 ILE A O 1
ATOM 754 N N . ILE A 1 92 ? 4.155 -13.749 -22.141 1.00 45.78 92 ILE A N 1
ATOM 755 C CA . ILE A 1 92 ? 3.686 -13.203 -23.423 1.00 45.78 92 ILE A CA 1
ATOM 756 C C . ILE A 1 92 ? 4.433 -11.891 -23.668 1.00 45.78 92 ILE A C 1
ATOM 758 O O . ILE A 1 92 ? 4.298 -10.936 -22.906 1.00 45.78 92 ILE A O 1
ATOM 762 N N . THR A 1 93 ? 5.248 -11.863 -24.718 1.00 40.53 93 THR A N 1
ATOM 763 C CA . THR A 1 93 ? 5.962 -10.680 -25.206 1.00 40.53 93 THR A CA 1
ATOM 764 C C . THR A 1 93 ? 5.001 -9.799 -26.006 1.00 40.53 93 THR A C 1
ATOM 766 O O . THR A 1 93 ? 4.623 -10.143 -27.122 1.00 40.53 93 THR A O 1
ATOM 769 N N . GLU A 1 94 ? 4.594 -8.664 -25.441 1.00 46.03 94 GLU A N 1
ATOM 770 C CA . GLU A 1 94 ? 3.797 -7.649 -26.145 1.00 46.03 94 GLU A CA 1
ATOM 771 C C . GLU A 1 94 ? 4.684 -6.601 -26.853 1.00 46.03 94 GLU A C 1
ATOM 773 O O . GLU A 1 94 ? 5.824 -6.369 -26.435 1.00 46.03 94 GLU A O 1
ATOM 778 N N . PRO A 1 95 ? 4.192 -5.964 -27.936 1.00 43.19 95 PRO A N 1
ATOM 779 C CA . PRO A 1 95 ? 4.963 -5.015 -28.738 1.00 43.19 95 PRO A CA 1
ATOM 780 C C . PRO A 1 95 ? 5.321 -3.712 -27.995 1.00 43.19 95 PRO A C 1
ATOM 782 O O . PRO A 1 95 ? 4.591 -3.205 -27.145 1.00 43.19 95 PRO A O 1
ATOM 785 N N . ILE A 1 96 ? 6.473 -3.153 -28.376 1.00 46.94 96 ILE A N 1
ATOM 786 C CA . ILE A 1 96 ? 7.221 -2.072 -27.704 1.00 46.94 96 ILE A CA 1
ATOM 787 C C . ILE A 1 96 ? 6.441 -0.745 -27.582 1.00 46.94 96 ILE A C 1
ATOM 789 O O . ILE A 1 96 ? 6.674 0.017 -26.640 1.00 46.94 96 ILE A O 1
ATOM 793 N N . ASP A 1 97 ? 5.498 -0.462 -28.485 1.00 38.91 97 ASP A N 1
ATOM 794 C CA . ASP A 1 97 ? 4.790 0.828 -28.523 1.00 38.91 97 ASP A CA 1
ATOM 795 C C . ASP A 1 97 ? 3.818 1.032 -27.349 1.00 38.91 97 ASP A C 1
ATOM 797 O O . ASP A 1 97 ? 3.705 2.142 -26.825 1.00 38.91 97 ASP A O 1
ATOM 801 N N . THR A 1 98 ? 3.191 -0.032 -26.841 1.00 47.31 98 THR A N 1
ATOM 802 C CA . THR A 1 98 ? 2.270 0.053 -25.694 1.00 47.31 98 THR A CA 1
ATOM 803 C C . THR A 1 98 ? 3.022 0.357 -24.392 1.00 47.31 98 THR A C 1
ATOM 805 O O . THR A 1 98 ? 2.568 1.146 -23.560 1.00 47.31 98 THR A O 1
ATOM 808 N N . ALA A 1 99 ? 4.224 -0.208 -24.232 1.00 43.34 99 ALA A N 1
ATOM 809 C CA . ALA A 1 99 ? 5.075 0.001 -23.059 1.00 43.34 99 ALA A CA 1
ATOM 810 C C . ALA A 1 99 ? 5.594 1.446 -22.962 1.00 43.34 99 ALA A C 1
ATOM 812 O O . ALA A 1 99 ? 5.740 1.983 -21.861 1.00 43.34 99 ALA A O 1
ATOM 813 N N . LYS A 1 100 ? 5.824 2.096 -24.109 1.00 38.09 100 LYS A N 1
ATOM 814 C CA . LYS A 1 100 ? 6.296 3.484 -24.191 1.00 38.09 100 LYS A CA 1
ATOM 815 C C . LYS A 1 100 ? 5.210 4.483 -23.776 1.00 38.09 100 LYS A C 1
ATOM 817 O O . LYS A 1 100 ? 5.474 5.360 -22.959 1.00 38.09 100 LYS A O 1
ATOM 822 N N . ILE A 1 101 ? 3.968 4.265 -24.218 1.00 42.88 101 ILE A N 1
ATOM 823 C CA . ILE A 1 101 ? 2.794 5.073 -23.832 1.00 42.88 101 ILE A CA 1
ATOM 824 C C . ILE A 1 101 ? 2.533 4.992 -22.314 1.00 42.88 101 ILE A C 1
ATOM 826 O O . ILE A 1 101 ? 2.216 5.998 -21.676 1.00 42.88 101 ILE A O 1
ATOM 830 N N . ILE A 1 102 ? 2.727 3.816 -21.706 1.00 48.41 102 ILE A N 1
ATOM 831 C CA . ILE A 1 102 ? 2.549 3.597 -20.258 1.00 48.41 102 ILE A CA 1
ATOM 832 C C . ILE A 1 102 ? 3.712 4.185 -19.434 1.00 48.41 102 ILE A C 1
ATOM 834 O O . ILE A 1 102 ? 3.503 4.621 -18.295 1.00 48.41 102 ILE A O 1
ATOM 838 N N . ALA A 1 103 ? 4.931 4.199 -19.981 1.00 38.38 103 ALA A N 1
ATOM 839 C CA . ALA A 1 103 ? 6.117 4.752 -19.329 1.00 38.38 103 ALA A CA 1
ATOM 840 C C . ALA A 1 103 ? 6.149 6.292 -19.359 1.00 38.38 103 ALA A C 1
ATOM 842 O O . ALA A 1 103 ? 6.479 6.907 -18.341 1.00 38.38 103 ALA A O 1
ATOM 843 N N . ASP A 1 104 ? 5.743 6.918 -20.469 1.00 39.56 104 ASP A N 1
ATOM 844 C CA . ASP A 1 104 ? 5.795 8.378 -20.639 1.00 39.56 104 ASP A CA 1
ATOM 845 C C . ASP A 1 104 ? 4.739 9.128 -19.803 1.00 39.56 104 ASP A C 1
ATOM 847 O O . ASP A 1 104 ? 4.993 10.240 -19.344 1.00 39.56 104 ASP A O 1
ATOM 851 N N . GLN A 1 105 ? 3.606 8.501 -19.457 1.00 43.47 105 GLN A N 1
ATOM 852 C CA . GLN A 1 105 ? 2.613 9.087 -18.534 1.00 43.47 105 GLN A CA 1
ATOM 853 C C . GLN A 1 105 ? 3.081 9.185 -17.064 1.00 43.47 105 GLN A C 1
ATOM 855 O O . GLN A 1 105 ? 2.367 9.735 -16.225 1.00 43.47 105 GLN A O 1
ATOM 860 N N . ARG A 1 106 ? 4.254 8.638 -16.710 1.00 47.09 106 ARG A N 1
ATOM 861 C CA . ARG A 1 106 ? 4.733 8.525 -15.316 1.00 47.09 106 ARG A CA 1
ATOM 862 C C . ARG A 1 106 ? 5.823 9.535 -14.945 1.00 47.09 106 ARG A C 1
ATOM 864 O O . ARG A 1 106 ? 6.363 9.416 -13.840 1.00 47.09 106 ARG A O 1
ATOM 871 N N . LYS A 1 107 ? 6.174 10.455 -15.853 1.00 38.78 107 LYS A N 1
ATOM 872 C CA . LYS A 1 107 ? 7.430 11.211 -15.774 1.00 38.78 107 LYS A CA 1
ATOM 873 C C . LYS A 1 107 ? 7.389 12.470 -14.903 1.00 38.78 107 LYS A C 1
ATOM 875 O O . LYS A 1 107 ? 8.389 12.722 -14.252 1.00 38.78 107 LYS A O 1
ATOM 880 N N . ASP A 1 108 ? 6.252 13.150 -14.750 1.00 36.56 108 ASP A N 1
ATOM 881 C CA . ASP A 1 108 ? 6.184 14.380 -13.945 1.00 36.56 108 ASP A CA 1
ATOM 882 C C . ASP A 1 108 ? 4.950 14.405 -13.035 1.00 36.56 108 ASP A C 1
ATOM 884 O O . ASP A 1 108 ? 3.852 14.733 -13.473 1.00 36.56 108 ASP A O 1
ATOM 888 N N . SER A 1 109 ? 5.123 14.013 -11.769 1.00 40.25 109 SER A N 1
ATOM 889 C CA . SER A 1 109 ? 4.423 14.564 -10.594 1.00 40.25 109 SER A CA 1
ATOM 890 C C . SER A 1 109 ? 4.578 13.615 -9.407 1.00 40.25 109 SER A C 1
ATOM 892 O O . SER A 1 109 ? 4.305 12.418 -9.509 1.00 40.25 109 SER A O 1
ATOM 894 N N . ILE A 1 110 ? 4.999 14.146 -8.259 1.00 53.03 110 ILE A N 1
ATOM 895 C CA . ILE A 1 110 ? 5.257 13.320 -7.079 1.00 53.03 110 ILE A CA 1
ATOM 896 C C . ILE A 1 110 ? 3.944 12.778 -6.483 1.00 53.03 110 ILE A C 1
ATOM 898 O O . ILE A 1 110 ? 4.020 11.700 -5.923 1.00 53.03 110 ILE A O 1
ATOM 902 N N . PHE A 1 111 ? 2.761 13.398 -6.697 1.00 53.94 111 PHE A N 1
ATOM 903 C CA . PHE A 1 111 ? 1.419 12.773 -6.511 1.00 53.94 111 PHE A CA 1
ATOM 904 C C . PHE A 1 111 ? 0.208 13.571 -7.083 1.00 53.94 111 PHE A C 1
ATOM 906 O O . PHE A 1 111 ? -0.933 13.301 -6.718 1.00 53.94 111 PHE A O 1
ATOM 913 N N . GLU A 1 112 ? 0.390 14.520 -8.005 1.00 48.69 112 GLU A N 1
ATOM 914 C CA . GLU A 1 112 ? -0.723 15.142 -8.769 1.00 48.69 112 GLU A CA 1
ATOM 915 C C . GLU A 1 112 ? -1.123 14.306 -10.007 1.00 48.69 112 GLU A C 1
ATOM 917 O O . GLU A 1 112 ? -2.095 14.611 -10.701 1.00 48.69 112 GLU A O 1
ATOM 922 N N . GLY A 1 113 ? -0.382 13.224 -10.271 1.00 58.66 113 GLY A N 1
ATOM 923 C CA . GLY A 1 113 ? -0.610 12.271 -11.356 1.00 58.66 113 GLY A CA 1
ATOM 924 C C . GLY A 1 113 ? -1.318 10.979 -10.930 1.00 58.66 113 GLY A C 1
ATOM 925 O O . GLY A 1 113 ? -1.779 10.813 -9.801 1.00 58.66 113 GLY A O 1
ATOM 926 N N . ASN A 1 114 ? -1.402 10.032 -11.865 1.00 69.19 114 ASN A N 1
ATOM 927 C CA . ASN A 1 114 ? -2.020 8.725 -11.634 1.00 69.19 114 ASN A CA 1
ATOM 928 C C . ASN A 1 114 ? -1.123 7.838 -10.747 1.00 69.19 114 ASN A C 1
ATOM 930 O O . ASN A 1 114 ? 0.049 7.636 -11.062 1.00 69.19 114 ASN A O 1
ATOM 934 N N . ILE A 1 115 ? -1.681 7.255 -9.682 1.00 77.56 115 ILE A N 1
ATOM 935 C CA . ILE A 1 115 ? -0.968 6.368 -8.744 1.00 77.56 115 ILE A CA 1
ATOM 936 C C . ILE A 1 115 ? -0.895 4.930 -9.273 1.00 77.56 115 ILE A C 1
ATOM 938 O O . ILE A 1 115 ? 0.147 4.286 -9.202 1.00 77.56 115 ILE A O 1
ATOM 942 N N . PHE A 1 116 ? -1.994 4.443 -9.853 1.00 80.44 116 PHE A N 1
ATOM 943 C CA . PHE A 1 116 ? -2.118 3.118 -10.460 1.00 80.44 116 PHE A CA 1
ATOM 944 C C . PHE A 1 116 ? -3.314 3.114 -11.415 1.00 80.44 116 PHE A C 1
ATOM 946 O O . PHE A 1 116 ? -4.375 3.579 -11.020 1.00 80.44 116 PHE A O 1
ATOM 953 N N . ALA A 1 117 ? -3.173 2.599 -12.641 1.00 73.12 117 ALA A N 1
ATOM 954 C CA . ALA A 1 117 ? -4.288 2.403 -13.585 1.00 73.12 117 ALA A CA 1
ATOM 955 C C . ALA A 1 117 ? -5.249 3.611 -13.731 1.00 73.12 117 ALA A C 1
ATOM 957 O O . ALA A 1 117 ? -6.469 3.462 -13.740 1.00 73.12 117 ALA A O 1
ATOM 958 N N . GLY A 1 118 ? -4.708 4.834 -13.774 1.00 74.75 118 GLY A N 1
ATOM 959 C CA . GLY A 1 118 ? -5.516 6.058 -13.855 1.00 74.75 118 GLY A CA 1
ATOM 960 C C . GLY A 1 118 ? -6.098 6.562 -12.527 1.00 74.75 118 GLY A C 1
ATOM 961 O O . GLY A 1 118 ? -6.658 7.653 -12.490 1.00 74.75 118 GLY A O 1
ATOM 962 N N . LEU A 1 119 ? -5.964 5.810 -11.431 1.00 84.25 119 LEU A N 1
ATOM 963 C CA . LEU A 1 119 ? -6.426 6.214 -10.104 1.00 84.25 119 LEU A CA 1
ATOM 964 C C . LEU A 1 119 ? -5.634 7.405 -9.571 1.00 84.25 119 LEU A C 1
ATOM 966 O O . LEU A 1 119 ? -4.429 7.510 -9.792 1.00 84.25 119 LEU A O 1
ATOM 970 N N . ARG A 1 120 ? -6.303 8.254 -8.791 1.00 87.31 120 ARG A N 1
ATOM 971 C CA . ARG A 1 120 ? -5.710 9.382 -8.061 1.00 87.31 120 ARG A CA 1
ATOM 972 C C . ARG A 1 120 ? -6.318 9.465 -6.671 1.00 87.31 120 ARG A C 1
ATOM 974 O O . ARG A 1 120 ? -7.457 9.044 -6.473 1.00 87.31 120 ARG A O 1
ATOM 981 N N . PHE A 1 121 ? -5.592 10.022 -5.710 1.00 86.56 121 PHE A N 1
ATOM 982 C CA . PHE A 1 121 ? -6.196 10.332 -4.416 1.00 86.56 121 PHE A CA 1
ATOM 983 C C . PHE A 1 121 ? -7.277 11.408 -4.569 1.00 86.56 121 PHE A C 1
ATOM 985 O O . PHE A 1 121 ? -7.223 12.248 -5.463 1.00 86.56 121 PHE A O 1
ATOM 992 N 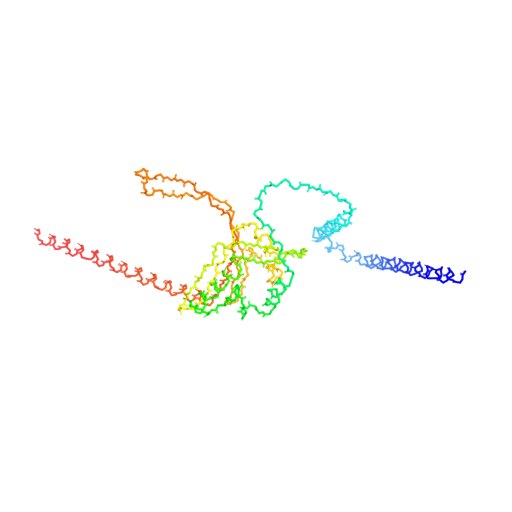N . GLY A 1 122 ? -8.296 11.353 -3.716 1.00 85.19 122 GLY A N 1
ATOM 993 C CA . GLY A 1 122 ? -9.416 12.292 -3.733 1.00 85.19 122 GLY A CA 1
ATOM 994 C C . GLY A 1 122 ? -10.591 11.902 -4.635 1.00 85.19 122 GLY A C 1
ATOM 995 O O . GLY A 1 122 ? -11.680 12.439 -4.425 1.00 85.19 122 GLY A O 1
ATOM 996 N N . ILE A 1 123 ? -10.421 10.958 -5.571 1.00 88.44 123 ILE A N 1
ATOM 997 C CA . ILE A 1 123 ? -11.505 10.527 -6.470 1.00 88.44 123 ILE A CA 1
ATOM 998 C C . ILE A 1 123 ? -12.648 9.852 -5.705 1.00 88.44 123 ILE A C 1
ATOM 1000 O O . ILE A 1 123 ? -12.461 9.273 -4.628 1.00 88.44 123 ILE A O 1
ATOM 1004 N N . SER A 1 124 ? -13.844 9.912 -6.285 1.00 92.88 124 SER A N 1
ATOM 1005 C CA . SER A 1 124 ? -15.039 9.300 -5.702 1.00 92.88 124 SER A CA 1
ATOM 1006 C C . SER A 1 124 ? -15.056 7.775 -5.866 1.00 92.88 124 SER A C 1
ATOM 1008 O O . SER A 1 124 ? -14.385 7.213 -6.734 1.00 92.88 124 SER A O 1
ATOM 1010 N N . LYS A 1 125 ? -15.891 7.085 -5.077 1.00 94.25 125 LYS A N 1
ATOM 1011 C CA . LYS A 1 125 ? -16.135 5.636 -5.234 1.00 94.25 125 LYS A CA 1
ATOM 1012 C C . LYS A 1 125 ? -16.628 5.259 -6.636 1.00 94.25 125 LYS A C 1
ATOM 1014 O O . LYS A 1 125 ? -16.187 4.252 -7.183 1.00 94.25 125 LYS A O 1
ATOM 1019 N N . GLY A 1 126 ? -17.527 6.059 -7.213 1.00 92.81 126 GLY A N 1
ATOM 1020 C CA . GLY A 1 126 ? -18.071 5.804 -8.551 1.00 92.81 126 GLY A CA 1
ATOM 1021 C C . GLY A 1 126 ? -17.005 5.935 -9.637 1.00 92.81 126 GLY A C 1
ATOM 1022 O O . GLY A 1 126 ? -16.890 5.079 -10.512 1.00 92.81 126 GLY A O 1
ATOM 1023 N N . GLU A 1 127 ? -16.166 6.965 -9.534 1.00 91.88 127 GLU A N 1
ATOM 1024 C CA . GLU A 1 127 ? -15.050 7.171 -10.456 1.00 91.88 127 GLU A CA 1
ATOM 1025 C C . GLU A 1 127 ? -13.987 6.074 -10.333 1.00 91.88 127 GLU A C 1
ATOM 1027 O O . GLU A 1 127 ? -13.551 5.532 -11.348 1.00 91.88 127 GLU A O 1
ATOM 1032 N N . TYR A 1 128 ? -13.640 5.681 -9.103 1.00 94.00 128 TYR A N 1
ATOM 1033 C CA . TYR A 1 128 ? -12.775 4.529 -8.845 1.00 94.00 128 TYR A CA 1
ATOM 1034 C C . TYR A 1 128 ? -13.304 3.265 -9.536 1.00 94.00 128 TYR A C 1
ATOM 1036 O O . TYR A 1 128 ? -12.556 2.596 -10.249 1.00 94.00 128 TYR A O 1
ATOM 1044 N N . GLN A 1 129 ? -14.596 2.956 -9.371 1.00 94.38 129 GLN A N 1
ATOM 1045 C CA . GLN A 1 129 ? -15.188 1.752 -9.952 1.00 94.38 129 GLN A CA 1
ATOM 1046 C C . GLN A 1 129 ? -15.119 1.780 -11.481 1.00 94.38 129 GLN A C 1
ATOM 1048 O O . GLN A 1 129 ? -14.790 0.769 -12.099 1.00 94.38 129 GLN A O 1
ATOM 1053 N N . ARG A 1 130 ? -15.378 2.944 -12.092 1.00 92.75 130 ARG A N 1
ATOM 1054 C CA . ARG A 1 130 ? -15.253 3.133 -13.542 1.00 92.75 130 ARG A CA 1
ATOM 1055 C C . ARG A 1 130 ? -13.827 2.854 -14.020 1.00 92.75 130 ARG A C 1
ATOM 1057 O O . ARG A 1 130 ? -13.647 2.098 -14.970 1.00 92.75 130 ARG A O 1
ATOM 1064 N N . LEU A 1 131 ? -12.826 3.436 -13.358 1.00 89.44 131 LEU A N 1
ATOM 1065 C CA . LEU A 1 131 ? -11.418 3.287 -13.737 1.00 89.44 131 LEU A CA 1
ATOM 1066 C C . LEU A 1 131 ? -10.923 1.848 -13.564 1.00 89.44 131 LEU A C 1
ATOM 1068 O O . LEU A 1 131 ? -10.311 1.304 -14.479 1.00 89.44 131 LEU A O 1
ATOM 1072 N N . ILE A 1 132 ? -11.251 1.192 -12.449 1.00 91.06 132 ILE A N 1
ATOM 1073 C CA . ILE A 1 132 ? -10.862 -0.206 -12.220 1.00 91.06 132 ILE A CA 1
ATOM 1074 C C . ILE A 1 132 ? -11.575 -1.171 -13.165 1.00 91.06 132 ILE A C 1
ATOM 1076 O O . ILE A 1 132 ? -10.959 -2.132 -13.617 1.00 91.06 132 ILE A O 1
ATOM 1080 N N . ASN A 1 133 ? -12.840 -0.926 -13.508 1.00 90.38 133 ASN A N 1
ATOM 1081 C CA . ASN A 1 133 ? -13.538 -1.744 -14.500 1.00 90.38 133 ASN A CA 1
ATOM 1082 C C . ASN A 1 133 ? -12.920 -1.588 -15.895 1.00 90.38 133 ASN A C 1
ATOM 1084 O O . ASN A 1 133 ? -12.757 -2.581 -16.602 1.00 90.38 133 ASN 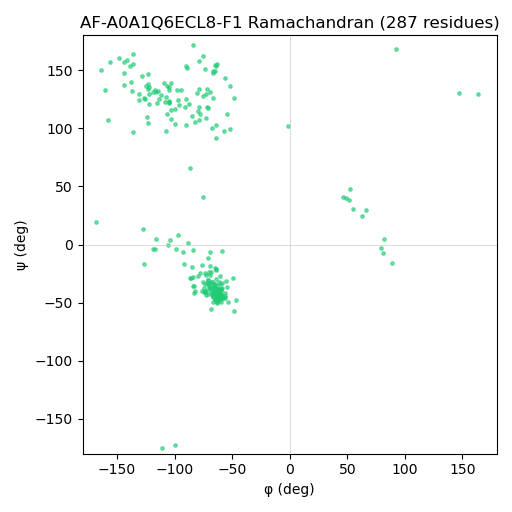A O 1
ATOM 1088 N N . ASN A 1 134 ? -12.538 -0.366 -16.275 1.00 87.31 134 ASN A N 1
ATOM 1089 C CA . ASN A 1 134 ? -11.825 -0.130 -17.528 1.00 87.31 134 ASN A CA 1
ATOM 1090 C C . ASN A 1 134 ? -10.473 -0.843 -17.528 1.00 87.31 134 ASN A C 1
ATOM 1092 O O . ASN A 1 134 ? -10.190 -1.583 -18.462 1.00 87.31 134 ASN A O 1
ATOM 1096 N N . PHE A 1 135 ? -9.698 -0.707 -16.450 1.00 86.44 135 PHE A N 1
ATOM 1097 C CA . PHE A 1 135 ? -8.422 -1.395 -16.295 1.00 86.44 135 PHE A CA 1
ATOM 1098 C C . PHE A 1 135 ? -8.565 -2.921 -16.403 1.00 86.44 135 PHE A C 1
ATOM 1100 O O . PHE A 1 135 ? -7.818 -3.566 -17.130 1.00 86.44 135 PHE A O 1
ATOM 1107 N N . LYS A 1 136 ? -9.570 -3.497 -15.734 1.00 87.50 136 LYS A N 1
ATOM 1108 C CA . LYS A 1 136 ? -9.910 -4.926 -15.819 1.00 87.50 136 LYS A CA 1
ATOM 1109 C C . LYS A 1 136 ? -10.181 -5.379 -17.247 1.00 87.50 136 LYS A C 1
ATOM 1111 O O . LYS A 1 136 ? -9.721 -6.443 -17.637 1.00 87.50 136 LYS A O 1
ATOM 1116 N N . ARG A 1 137 ? -10.941 -4.584 -18.000 1.00 85.81 137 ARG A N 1
ATOM 1117 C CA . ARG A 1 137 ? -11.333 -4.898 -19.377 1.00 85.81 137 ARG A CA 1
ATOM 1118 C C . ARG A 1 137 ? -10.175 -4.745 -20.361 1.00 85.81 137 ARG A C 1
ATOM 1120 O O . ARG A 1 137 ? -10.069 -5.539 -21.281 1.00 85.81 137 ARG A O 1
ATOM 1127 N N . GLU A 1 138 ? -9.365 -3.708 -20.193 1.00 83.31 138 GLU A N 1
ATOM 1128 C CA . GLU A 1 138 ? -8.313 -3.341 -21.145 1.00 83.31 138 GLU A CA 1
ATOM 1129 C C . GLU A 1 138 ? -7.018 -4.125 -20.914 1.00 83.31 138 GLU A C 1
ATOM 1131 O O . GLU A 1 138 ? -6.363 -4.510 -21.874 1.00 83.31 138 GLU A O 1
ATOM 1136 N N . TYR A 1 139 ? -6.683 -4.415 -19.654 1.00 80.88 139 TYR A N 1
ATOM 1137 C CA . TYR A 1 139 ? -5.405 -5.024 -19.277 1.00 80.88 139 TYR A CA 1
ATOM 1138 C C . TYR A 1 139 ? -5.552 -6.414 -18.647 1.00 80.88 139 TYR A C 1
ATOM 1140 O O . TYR A 1 139 ? -4.564 -6.961 -18.169 1.00 80.88 139 TYR A O 1
ATOM 1148 N N . ASP A 1 140 ? -6.760 -6.989 -18.587 1.00 85.38 140 ASP A N 1
ATOM 1149 C CA . ASP A 1 140 ? -7.016 -8.334 -18.034 1.00 85.38 140 ASP A CA 1
ATOM 1150 C C . ASP A 1 140 ? -6.431 -8.541 -16.615 1.00 85.38 140 ASP A C 1
ATOM 1152 O O . ASP A 1 140 ? -5.880 -9.583 -16.264 1.00 85.38 140 ASP A O 1
ATOM 1156 N N . ASN A 1 141 ? -6.498 -7.500 -15.775 1.00 83.00 141 ASN A N 1
ATOM 1157 C CA . ASN A 1 141 ? -5.844 -7.458 -14.457 1.00 83.00 141 ASN A CA 1
ATOM 1158 C C . ASN A 1 141 ? -4.335 -7.741 -14.485 1.00 83.00 141 ASN A C 1
ATOM 1160 O O . ASN A 1 141 ? -3.792 -8.270 -13.517 1.00 83.00 141 ASN A O 1
ATOM 1164 N N . LYS A 1 142 ? -3.638 -7.395 -15.561 1.00 84.06 142 LYS A N 1
ATOM 1165 C CA . LYS A 1 142 ? -2.186 -7.507 -15.638 1.00 84.06 142 LYS A CA 1
ATOM 1166 C C . LYS A 1 142 ? -1.549 -6.139 -15.475 1.00 84.06 142 LYS A C 1
ATOM 1168 O O . LYS A 1 142 ? -2.038 -5.134 -15.985 1.00 84.06 142 LYS A O 1
ATOM 1173 N N . ILE A 1 143 ? -0.454 -6.095 -14.729 1.00 79.69 143 ILE A N 1
ATOM 1174 C CA . ILE A 1 143 ? 0.421 -4.931 -14.660 1.00 79.69 143 ILE A CA 1
ATOM 1175 C C . ILE A 1 143 ? 1.695 -5.232 -15.421 1.00 79.69 143 ILE A C 1
ATOM 1177 O O . ILE A 1 143 ? 2.267 -6.314 -15.303 1.00 79.69 143 ILE A O 1
ATOM 1181 N N . VAL A 1 144 ? 2.127 -4.249 -16.193 1.00 77.00 144 VAL A N 1
ATOM 1182 C CA . VAL A 1 144 ? 3.254 -4.388 -17.094 1.00 77.00 144 VAL A CA 1
ATOM 1183 C C . VAL A 1 144 ? 4.377 -3.450 -16.664 1.00 77.00 144 VAL A C 1
ATOM 1185 O O . VAL A 1 144 ? 4.144 -2.260 -16.420 1.00 77.00 144 VAL A O 1
ATOM 1188 N N . PHE A 1 145 ? 5.591 -3.989 -16.571 1.00 70.31 145 PHE A N 1
ATOM 1189 C CA . PHE A 1 145 ? 6.800 -3.246 -16.239 1.00 70.31 145 PHE A CA 1
ATOM 1190 C C . PHE A 1 145 ? 7.916 -3.551 -17.234 1.00 70.31 145 PHE A C 1
ATOM 1192 O O . PHE A 1 145 ? 8.226 -4.720 -17.459 1.00 70.31 145 PHE A O 1
ATOM 1199 N N . PRO A 1 146 ? 8.559 -2.526 -17.812 1.00 67.94 146 PRO A N 1
ATOM 1200 C CA . PRO A 1 146 ? 9.802 -2.743 -18.528 1.00 67.94 146 PRO A CA 1
ATOM 1201 C C . PRO A 1 146 ? 10.894 -3.118 -17.520 1.00 67.94 146 PRO A C 1
ATOM 1203 O O . PRO A 1 146 ? 11.065 -2.443 -16.503 1.00 67.94 146 PRO A O 1
ATOM 1206 N N . ASN A 1 147 ? 11.636 -4.183 -17.802 1.00 68.12 147 ASN A N 1
ATOM 1207 C CA . ASN A 1 147 ? 12.831 -4.536 -17.049 1.00 68.12 147 ASN A CA 1
ATOM 1208 C C . ASN A 1 147 ? 14.057 -3.770 -17.574 1.00 68.12 147 ASN A C 1
ATOM 1210 O O . ASN A 1 147 ? 14.019 -3.115 -18.618 1.00 68.12 147 ASN A O 1
ATOM 1214 N N . GLU A 1 148 ? 15.183 -3.879 -16.867 1.00 62.94 148 GLU A N 1
ATOM 1215 C CA . GLU A 1 148 ? 16.423 -3.179 -17.237 1.00 62.94 148 GLU A CA 1
ATOM 1216 C C . GLU A 1 148 ? 17.014 -3.625 -18.582 1.00 62.94 148 GLU A C 1
ATOM 1218 O O . GLU A 1 148 ? 17.769 -2.883 -19.205 1.00 62.94 148 GLU A O 1
ATOM 1223 N N . LYS A 1 149 ? 16.650 -4.823 -19.048 1.00 68.19 149 LYS A N 1
ATOM 1224 C CA . LYS A 1 149 ? 17.101 -5.411 -20.315 1.00 68.19 149 LYS A CA 1
ATOM 1225 C C . LYS A 1 149 ? 16.204 -5.025 -21.501 1.00 68.19 149 LYS A C 1
ATOM 1227 O O . LYS A 1 149 ? 16.455 -5.484 -22.609 1.00 68.19 149 LYS A O 1
ATOM 1232 N N . GLY A 1 150 ? 15.169 -4.209 -21.279 1.00 65.00 150 GLY A N 1
ATOM 1233 C CA . GLY A 1 150 ? 14.201 -3.805 -22.303 1.00 65.00 150 GLY A CA 1
ATOM 1234 C C . GLY A 1 150 ? 13.090 -4.825 -22.576 1.00 65.00 150 GLY A C 1
ATOM 1235 O O . GLY A 1 150 ? 12.263 -4.590 -23.453 1.00 65.00 150 GLY A O 1
ATOM 1236 N N . ASN A 1 151 ? 13.030 -5.928 -21.825 1.00 72.69 151 ASN A N 1
ATOM 1237 C CA . ASN A 1 151 ? 11.903 -6.857 -21.869 1.00 72.69 151 ASN A CA 1
ATOM 1238 C C . ASN A 1 151 ? 10.730 -6.305 -21.061 1.00 72.69 151 ASN A C 1
ATOM 1240 O O . ASN A 1 151 ? 10.895 -5.517 -20.133 1.00 72.69 151 ASN A O 1
ATOM 1244 N N . VAL A 1 152 ? 9.540 -6.790 -21.381 1.00 68.38 152 VAL A N 1
ATOM 1245 C CA . VAL A 1 152 ? 8.295 -6.385 -20.744 1.00 68.38 152 VAL A CA 1
ATOM 1246 C C . VAL A 1 152 ? 7.826 -7.514 -19.826 1.00 68.38 152 VAL A C 1
ATOM 1248 O O . VAL A 1 152 ? 7.493 -8.601 -20.290 1.00 68.38 152 VAL A O 1
ATOM 1251 N N . LEU A 1 153 ? 7.842 -7.276 -18.515 1.00 73.44 153 LEU A N 1
ATOM 1252 C CA . LEU A 1 153 ? 7.349 -8.205 -17.501 1.00 73.44 153 LEU A CA 1
ATOM 1253 C C . LEU A 1 153 ? 5.870 -7.929 -17.249 1.00 73.44 153 LEU A C 1
ATOM 1255 O O . LEU A 1 153 ? 5.498 -6.799 -16.935 1.00 73.44 153 LEU A O 1
ATOM 1259 N N . SER A 1 154 ? 5.037 -8.958 -17.378 1.00 81.12 154 SER A N 1
ATOM 1260 C CA . SER A 1 154 ? 3.597 -8.883 -17.136 1.00 81.12 154 SER A CA 1
ATOM 1261 C C . SER A 1 154 ? 3.241 -9.725 -15.918 1.00 81.12 154 SER A C 1
ATOM 1263 O O . SER A 1 154 ? 3.571 -10.909 -15.855 1.00 81.12 154 SER A O 1
ATOM 1265 N N . TYR A 1 155 ? 2.578 -9.116 -14.940 1.00 84.94 155 TYR A N 1
ATOM 1266 C CA . TYR A 1 155 ? 2.182 -9.777 -13.704 1.00 84.94 155 TYR A CA 1
ATOM 1267 C C . TYR A 1 155 ? 0.680 -9.713 -13.500 1.00 84.94 155 TYR A C 1
ATOM 1269 O O . TYR A 1 155 ? 0.075 -8.648 -13.618 1.00 84.94 155 TYR A O 1
ATOM 1277 N N . ARG A 1 156 ? 0.086 -10.838 -13.103 1.00 86.62 156 ARG A N 1
ATOM 1278 C CA . ARG A 1 156 ? -1.321 -10.894 -12.712 1.00 86.62 156 ARG A CA 1
ATOM 1279 C C . ARG A 1 156 ? -1.541 -10.216 -11.359 1.00 86.62 156 ARG A C 1
ATOM 1281 O O . ARG A 1 156 ? -0.826 -10.473 -10.390 1.00 86.62 156 ARG A O 1
ATOM 1288 N N . ILE A 1 157 ? -2.568 -9.383 -11.299 1.00 88.88 157 ILE A N 1
ATOM 1289 C CA . ILE A 1 157 ? -3.063 -8.732 -10.092 1.00 88.88 157 ILE A CA 1
ATOM 1290 C C . ILE A 1 157 ? -4.220 -9.569 -9.541 1.00 88.88 157 ILE A C 1
ATOM 1292 O O . ILE A 1 157 ? -5.236 -9.733 -10.220 1.00 88.88 157 ILE A O 1
ATOM 1296 N N . SER A 1 158 ? -4.104 -10.064 -8.307 1.00 87.06 158 SER A N 1
ATOM 1297 C CA . SER A 1 158 ? -5.218 -10.738 -7.616 1.00 87.06 158 SER A CA 1
ATOM 1298 C C . SER A 1 158 ? -6.277 -9.765 -7.143 1.00 87.06 158 SER A C 1
ATOM 1300 O O . SER A 1 158 ? -7.457 -10.106 -7.067 1.00 87.06 158 SER A O 1
ATOM 1302 N N . GLY A 1 159 ? -5.859 -8.562 -6.758 1.00 88.69 159 GLY A N 1
ATOM 1303 C CA . GLY A 1 159 ? -6.758 -7.618 -6.126 1.00 88.69 159 GLY A CA 1
ATOM 1304 C C . GLY A 1 159 ? -6.234 -6.196 -6.106 1.00 88.69 159 GLY A C 1
ATOM 1305 O O . GLY A 1 159 ? -5.035 -5.939 -6.022 1.00 88.69 159 GLY A O 1
ATOM 1306 N N . VAL A 1 160 ? -7.187 -5.269 -6.143 1.00 91.81 160 VAL A N 1
ATOM 1307 C CA . VAL A 1 160 ? -6.967 -3.852 -5.875 1.00 91.81 160 VAL A CA 1
ATOM 1308 C C . VAL A 1 160 ? -7.926 -3.469 -4.760 1.00 91.81 160 VAL A C 1
ATOM 1310 O O . VAL A 1 160 ? -9.137 -3.449 -4.969 1.00 91.81 160 VAL A O 1
ATOM 1313 N N . GLU A 1 161 ? -7.398 -3.199 -3.574 1.00 94.38 161 GLU A N 1
ATOM 1314 C CA . GLU A 1 161 ? -8.172 -2.894 -2.374 1.00 94.38 161 GLU A CA 1
ATOM 1315 C C . GLU A 1 161 ? -8.140 -1.385 -2.103 1.00 94.38 161 GLU A C 1
ATOM 1317 O O . GLU A 1 161 ? -7.101 -0.844 -1.708 1.00 94.38 161 GLU A O 1
ATOM 1322 N N . PRO A 1 162 ? -9.255 -0.671 -2.322 1.00 94.94 162 PRO A N 1
ATOM 1323 C CA . PRO A 1 162 ? -9.329 0.755 -2.062 1.00 94.94 162 PRO A CA 1
ATOM 1324 C C . PRO A 1 162 ? -9.773 1.034 -0.622 1.00 94.94 162 PRO A C 1
ATOM 1326 O O . PRO A 1 162 ? -10.571 0.296 -0.040 1.00 94.94 162 PRO A O 1
ATOM 1329 N N . LYS A 1 163 ? -9.349 2.171 -0.071 1.00 95.31 163 LYS A N 1
ATOM 1330 C CA . LYS A 1 163 ? -9.927 2.740 1.150 1.00 95.31 163 LYS A CA 1
ATOM 1331 C C . LYS A 1 163 ? -10.394 4.165 0.914 1.00 95.31 163 LYS A C 1
ATOM 1333 O O . LYS A 1 163 ? -9.702 4.973 0.291 1.00 95.31 163 LYS A O 1
ATOM 1338 N N . PHE A 1 164 ? -11.578 4.459 1.440 1.00 93.38 164 PHE A N 1
ATOM 1339 C CA . PHE A 1 164 ? -12.250 5.739 1.269 1.00 93.38 164 PHE A CA 1
ATOM 1340 C C . PHE A 1 164 ? -12.555 6.366 2.618 1.00 93.38 164 PHE A C 1
ATOM 1342 O O . PHE A 1 164 ? -13.072 5.698 3.506 1.00 93.38 164 PHE A O 1
ATOM 1349 N N . TYR A 1 165 ? -12.340 7.671 2.716 1.00 91.38 165 TYR A N 1
ATOM 1350 C CA . TYR A 1 165 ? -12.705 8.472 3.872 1.00 91.38 165 TYR A CA 1
ATOM 1351 C C . TYR A 1 165 ? -13.550 9.643 3.381 1.00 91.38 165 TYR A C 1
ATOM 1353 O O . TYR A 1 165 ? -13.183 10.332 2.428 1.00 91.38 165 TYR A O 1
ATOM 1361 N N . ARG A 1 166 ? -14.745 9.808 3.965 1.00 88.75 166 ARG A N 1
ATOM 1362 C CA . ARG A 1 166 ? -15.762 10.783 3.515 1.00 88.75 166 ARG A CA 1
ATOM 1363 C C . ARG A 1 166 ? -16.029 10.731 2.001 1.00 88.75 166 ARG A C 1
ATOM 1365 O O . ARG A 1 166 ? -16.154 11.752 1.336 1.00 88.75 166 ARG A O 1
ATOM 1372 N N . GLY A 1 167 ? -16.073 9.516 1.447 1.00 88.88 167 GLY A N 1
ATOM 1373 C CA . GLY A 1 167 ? -16.343 9.269 0.026 1.00 88.88 167 GLY A CA 1
ATOM 1374 C C . GLY A 1 167 ? -15.158 9.484 -0.924 1.00 88.88 167 GLY A C 1
ATOM 1375 O O . GLY A 1 167 ? -15.305 9.194 -2.110 1.00 88.88 167 GLY A O 1
ATOM 1376 N N . LYS A 1 168 ? -13.998 9.923 -0.420 1.00 89.38 168 LYS A N 1
ATOM 1377 C CA . LYS A 1 168 ? -12.787 10.183 -1.209 1.00 89.38 168 LYS A CA 1
ATOM 1378 C C . LYS A 1 168 ? -11.747 9.088 -1.022 1.00 89.38 168 LYS A C 1
ATOM 1380 O O . LYS A 1 168 ? -11.508 8.652 0.105 1.00 89.38 168 LYS A O 1
ATOM 1385 N N . LEU A 1 169 ? -11.141 8.645 -2.119 1.00 90.50 169 LEU A N 1
ATOM 1386 C CA . LEU A 1 169 ? -10.082 7.641 -2.103 1.00 90.50 169 LEU A CA 1
ATOM 1387 C C . LEU A 1 169 ? -8.841 8.207 -1.409 1.00 90.50 169 LEU A C 1
ATOM 1389 O O . LEU A 1 169 ? -8.341 9.252 -1.818 1.00 90.50 169 LEU A O 1
ATOM 1393 N N . TYR A 1 170 ? -8.331 7.513 -0.395 1.00 90.88 170 TYR A N 1
ATOM 1394 C CA . TYR A 1 170 ? -7.106 7.927 0.297 1.00 90.88 170 TYR A CA 1
ATOM 1395 C C . TYR A 1 170 ? -6.042 6.833 0.366 1.00 90.88 170 TYR A C 1
ATOM 1397 O O . TYR A 1 170 ? -4.887 7.133 0.645 1.00 90.88 170 TYR A O 1
ATOM 1405 N N . ALA A 1 171 ? -6.391 5.567 0.136 1.00 94.00 171 ALA A N 1
ATOM 1406 C CA . ALA A 1 171 ? -5.403 4.502 0.044 1.00 94.00 171 ALA A CA 1
ATOM 1407 C C . ALA A 1 171 ? -5.808 3.464 -0.995 1.00 94.00 171 ALA A C 1
ATOM 1409 O O . ALA A 1 171 ? -6.994 3.194 -1.186 1.00 94.00 171 ALA A O 1
ATOM 1410 N N . VAL A 1 172 ? -4.808 2.878 -1.642 1.00 94.31 172 VAL A N 1
ATOM 1411 C CA . VAL A 1 172 ? -4.970 1.763 -2.574 1.00 94.31 172 VAL A CA 1
ATOM 1412 C C . VAL A 1 172 ? -3.878 0.749 -2.297 1.00 94.31 172 VAL A C 1
ATOM 1414 O O . VAL A 1 172 ? -2.705 1.104 -2.191 1.00 94.31 172 VAL A O 1
ATOM 1417 N N . GLU A 1 173 ? -4.266 -0.513 -2.199 1.00 95.69 173 GLU A N 1
ATOM 1418 C CA . GLU A 1 173 ? -3.349 -1.640 -2.126 1.00 95.69 173 GLU A CA 1
ATOM 1419 C C . GLU A 1 173 ? -3.525 -2.515 -3.369 1.00 95.69 173 GLU A C 1
ATOM 1421 O O . GLU A 1 173 ? -4.624 -2.982 -3.652 1.00 95.69 173 GLU A O 1
ATOM 1426 N N . VAL A 1 174 ? -2.451 -2.712 -4.127 1.00 93.19 174 VAL A N 1
ATOM 1427 C CA . VAL A 1 174 ? -2.418 -3.570 -5.315 1.00 93.19 174 VAL A CA 1
ATOM 1428 C C . VAL A 1 174 ? -1.677 -4.848 -4.951 1.00 93.19 174 VAL A C 1
ATOM 1430 O O . VAL A 1 174 ? -0.524 -4.790 -4.521 1.00 93.19 174 VAL A O 1
ATOM 1433 N N . LYS A 1 175 ? -2.337 -5.996 -5.110 1.00 93.75 175 LYS A N 1
ATOM 1434 C CA . LYS A 1 175 ? -1.790 -7.325 -4.817 1.00 93.75 175 LYS A CA 1
ATOM 1435 C C . LYS A 1 175 ? -1.449 -8.046 -6.110 1.00 93.75 175 LYS A C 1
ATOM 1437 O O . LYS A 1 175 ? -2.307 -8.219 -6.969 1.00 93.75 175 LYS A O 1
ATOM 1442 N N . ILE A 1 176 ? -0.195 -8.453 -6.229 1.00 92.50 176 ILE A N 1
ATOM 1443 C CA . ILE A 1 176 ? 0.362 -9.171 -7.370 1.00 92.50 176 ILE A CA 1
ATOM 1444 C C . ILE A 1 176 ? 0.589 -10.621 -6.946 1.00 92.50 176 ILE A C 1
ATOM 1446 O O . ILE A 1 176 ? 1.274 -10.864 -5.948 1.00 92.50 176 ILE A O 1
ATOM 1450 N N . ASP A 1 177 ? 0.061 -11.573 -7.719 1.00 86.94 177 ASP A N 1
ATOM 1451 C CA . ASP A 1 177 ? 0.105 -13.023 -7.443 1.00 86.94 177 ASP A CA 1
ATOM 1452 C C . ASP A 1 177 ? 1.475 -13.651 -7.719 1.00 86.94 177 ASP A C 1
ATOM 1454 O O . ASP A 1 177 ? 1.603 -14.728 -8.295 1.00 86.94 177 ASP A O 1
ATOM 1458 N N . ASN A 1 178 ? 2.536 -12.948 -7.340 1.00 87.50 178 ASN A N 1
ATOM 1459 C CA . ASN A 1 178 ? 3.897 -13.418 -7.465 1.00 87.50 178 ASN A CA 1
ATOM 1460 C C . ASN A 1 178 ? 4.793 -12.664 -6.482 1.00 87.50 178 ASN A C 1
ATOM 1462 O O . ASN A 1 178 ? 5.112 -11.502 -6.709 1.00 87.50 178 ASN A O 1
ATOM 1466 N N . HIS A 1 179 ? 5.240 -13.328 -5.414 1.00 88.19 179 HIS A N 1
ATOM 1467 C CA . HIS A 1 179 ? 6.166 -12.730 -4.446 1.00 88.19 179 HIS A CA 1
ATOM 1468 C C . HIS A 1 179 ? 7.547 -12.377 -5.027 1.00 88.19 179 HIS A C 1
ATOM 1470 O O . HIS A 1 179 ? 8.233 -11.521 -4.464 1.00 88.19 179 HIS A O 1
ATOM 1476 N N . HIS A 1 180 ? 7.958 -13.004 -6.138 1.00 87.25 180 HIS A N 1
ATOM 1477 C CA . HIS A 1 180 ? 9.202 -12.668 -6.832 1.00 87.25 180 HIS A CA 1
ATOM 1478 C C . HIS A 1 180 ? 9.090 -11.381 -7.649 1.00 87.25 180 HIS A C 1
ATOM 1480 O O . HIS A 1 180 ? 10.122 -10.793 -7.963 1.00 87.25 180 HIS A O 1
ATOM 1486 N N . ALA A 1 181 ? 7.872 -10.904 -7.949 1.00 87.44 181 ALA A N 1
ATOM 1487 C CA . ALA A 1 181 ? 7.684 -9.615 -8.614 1.00 87.44 181 ALA A CA 1
ATOM 1488 C C . ALA A 1 181 ? 8.362 -8.486 -7.828 1.00 87.44 181 ALA A C 1
ATOM 1490 O O . ALA A 1 181 ? 8.890 -7.555 -8.420 1.00 87.44 181 ALA A O 1
ATOM 1491 N N . TYR A 1 182 ? 8.424 -8.605 -6.500 1.00 90.38 182 TYR A N 1
ATOM 1492 C CA . TYR A 1 182 ? 9.158 -7.690 -5.633 1.00 90.38 182 TYR A CA 1
ATOM 1493 C C . TYR A 1 182 ? 10.579 -7.380 -6.125 1.00 90.38 182 TYR A C 1
ATOM 1495 O O . TYR A 1 182 ? 10.923 -6.209 -6.199 1.00 90.38 182 TYR A O 1
ATOM 1503 N N . TYR A 1 183 ? 11.372 -8.387 -6.510 1.00 87.19 183 TYR A N 1
ATOM 1504 C CA . TYR A 1 183 ? 12.778 -8.189 -6.897 1.00 87.19 183 TYR A CA 1
ATOM 1505 C C . TYR A 1 183 ? 12.941 -7.435 -8.219 1.00 87.19 183 TYR A C 1
ATOM 1507 O O . TYR A 1 183 ? 13.947 -6.773 -8.437 1.00 87.19 183 TYR A O 1
ATOM 1515 N N . GLU A 1 184 ? 11.944 -7.520 -9.095 1.00 84.88 184 GLU A N 1
ATOM 1516 C CA . GLU A 1 184 ? 11.926 -6.798 -10.370 1.00 84.88 184 GLU A CA 1
ATOM 1517 C C . GLU A 1 184 ? 11.345 -5.385 -10.199 1.00 84.88 184 GLU A C 1
ATOM 1519 O O . GLU A 1 184 ? 11.710 -4.455 -10.915 1.00 84.88 184 GLU A O 1
ATOM 1524 N N . LEU A 1 185 ? 10.448 -5.199 -9.225 1.00 85.19 185 LEU A N 1
ATOM 1525 C CA . LEU A 1 185 ? 9.817 -3.912 -8.932 1.00 85.19 185 LEU A CA 1
ATOM 1526 C C . LEU A 1 185 ? 10.668 -3.014 -8.041 1.00 85.19 185 LEU A C 1
ATOM 1528 O O . LEU A 1 185 ? 10.658 -1.802 -8.232 1.00 85.19 185 LEU A O 1
ATOM 1532 N N . GLU A 1 186 ? 11.401 -3.583 -7.091 1.00 89.12 186 GLU A N 1
ATOM 1533 C CA . GLU A 1 186 ? 12.304 -2.867 -6.189 1.00 89.12 186 GLU A CA 1
ATOM 1534 C C . GLU A 1 186 ? 13.227 -1.892 -6.944 1.00 89.12 186 GLU A C 1
ATOM 1536 O O . GLU A 1 186 ? 13.084 -0.686 -6.724 1.00 89.12 186 GLU A O 1
ATOM 1541 N N . PRO A 1 187 ? 14.046 -2.315 -7.930 1.00 83.81 187 PRO A N 1
ATOM 1542 C CA . PRO A 1 187 ? 14.925 -1.396 -8.657 1.00 83.81 187 PRO A CA 1
ATOM 1543 C C . PRO A 1 187 ? 14.159 -0.338 -9.469 1.00 83.81 187 PRO A C 1
ATOM 1545 O O . PRO A 1 187 ? 14.638 0.785 -9.643 1.00 83.81 187 PRO A O 1
ATOM 1548 N N . VAL A 1 188 ? 12.950 -0.650 -9.953 1.00 83.00 188 VAL A N 1
ATOM 1549 C CA . VAL A 1 188 ? 12.095 0.314 -10.670 1.00 83.00 188 VAL A CA 1
ATOM 1550 C C . VAL A 1 188 ? 11.635 1.428 -9.729 1.00 83.00 188 VAL A C 1
ATOM 1552 O O . VAL A 1 188 ? 11.669 2.607 -10.097 1.00 83.00 188 VAL A O 1
ATOM 1555 N N . PHE A 1 189 ? 11.209 1.071 -8.517 1.00 85.12 189 PHE A N 1
ATOM 1556 C CA . PHE A 1 189 ? 10.774 2.038 -7.515 1.00 85.12 189 PHE A CA 1
ATOM 1557 C C . PHE A 1 189 ? 11.959 2.804 -6.922 1.00 85.12 189 PHE A C 1
ATOM 1559 O O . PHE A 1 189 ? 11.862 4.022 -6.790 1.00 85.12 189 PHE A O 1
ATOM 1566 N N . GLU A 1 190 ? 13.090 2.149 -6.655 1.00 85.69 190 GLU A N 1
ATOM 1567 C CA . GLU A 1 190 ? 14.311 2.814 -6.189 1.00 85.69 190 GLU A CA 1
ATOM 1568 C C . GLU A 1 190 ? 14.825 3.844 -7.197 1.00 85.69 190 GLU A C 1
ATOM 1570 O O . GLU A 1 190 ? 15.164 4.966 -6.825 1.00 85.69 190 GLU A O 1
ATOM 1575 N N . ARG A 1 191 ? 14.819 3.518 -8.494 1.00 82.31 191 ARG A N 1
ATOM 1576 C CA . ARG A 1 191 ? 15.218 4.466 -9.544 1.00 82.31 191 ARG A CA 1
ATOM 1577 C C . ARG A 1 191 ? 14.290 5.677 -9.614 1.00 82.31 191 ARG A C 1
ATOM 1579 O O . ARG A 1 191 ? 14.743 6.778 -9.918 1.00 82.31 191 ARG A O 1
ATOM 1586 N N . LYS A 1 192 ? 12.992 5.478 -9.367 1.00 79.44 192 LYS A N 1
ATOM 1587 C CA . LYS A 1 192 ? 11.982 6.537 -9.464 1.00 79.44 192 LYS A CA 1
ATOM 1588 C C . LYS A 1 192 ? 11.910 7.413 -8.211 1.00 79.44 192 LYS A C 1
ATOM 1590 O O . LYS A 1 192 ? 11.724 8.620 -8.330 1.00 79.44 192 LYS A O 1
ATOM 1595 N N . TYR A 1 193 ? 12.013 6.813 -7.029 1.00 81.94 193 TYR A N 1
ATOM 1596 C CA . TYR A 1 193 ? 11.722 7.462 -5.747 1.00 81.94 193 TYR A CA 1
ATOM 1597 C C . TYR A 1 193 ? 12.939 7.556 -4.810 1.00 81.94 193 TYR A C 1
ATOM 1599 O O . TYR A 1 193 ? 12.841 8.174 -3.750 1.00 81.94 193 TYR A O 1
ATOM 1607 N N . GLY A 1 194 ? 14.084 6.988 -5.198 1.00 80.19 194 GLY A N 1
ATOM 1608 C CA . GLY A 1 194 ? 15.316 6.926 -4.408 1.00 80.19 194 GLY A CA 1
ATOM 1609 C C . GLY A 1 194 ? 15.431 5.648 -3.574 1.00 80.19 194 GLY A C 1
ATOM 1610 O O . GLY A 1 194 ? 14.472 4.903 -3.415 1.00 80.19 194 GLY A O 1
ATOM 1611 N N . ILE A 1 195 ? 16.607 5.385 -3.007 1.00 85.38 195 ILE A N 1
ATOM 1612 C CA . ILE A 1 195 ? 16.831 4.224 -2.130 1.00 85.38 195 ILE A CA 1
ATOM 1613 C C . ILE A 1 195 ? 16.279 4.535 -0.732 1.00 85.38 195 ILE A C 1
ATOM 1615 O O . ILE A 1 195 ? 16.541 5.605 -0.179 1.00 85.38 195 ILE A O 1
ATOM 1619 N N . THR A 1 196 ? 15.534 3.601 -0.136 1.00 86.88 196 THR A N 1
ATOM 1620 C CA . THR A 1 196 ? 14.980 3.745 1.221 1.00 86.88 196 THR A CA 1
ATOM 1621 C C . THR A 1 196 ? 15.147 2.472 2.038 1.00 86.88 196 THR A C 1
ATOM 1623 O O . THR A 1 196 ? 15.404 1.390 1.518 1.00 86.88 196 THR A O 1
ATOM 1626 N N . LYS A 1 197 ? 14.991 2.584 3.359 1.00 83.44 197 LYS A N 1
ATOM 1627 C CA . LYS A 1 197 ? 14.970 1.411 4.232 1.00 83.44 197 LYS A CA 1
ATOM 1628 C C . LYS A 1 197 ? 13.622 0.700 4.089 1.00 83.44 197 LYS A C 1
ATOM 1630 O O . LYS A 1 197 ? 12.587 1.322 4.303 1.00 83.44 197 LYS A O 1
ATOM 1635 N N . ASN A 1 198 ? 13.655 -0.605 3.818 1.00 86.50 198 ASN A N 1
ATOM 1636 C CA . ASN A 1 198 ? 12.476 -1.472 3.690 1.00 86.50 198 ASN A CA 1
ATOM 1637 C C . ASN A 1 198 ? 11.515 -1.097 2.540 1.00 86.50 198 ASN A C 1
ATOM 1639 O O . ASN A 1 198 ? 10.332 -1.410 2.639 1.00 86.50 198 ASN A O 1
ATOM 1643 N N . ASN A 1 199 ? 11.989 -0.418 1.487 1.00 89.69 199 ASN A N 1
ATOM 1644 C CA . ASN A 1 199 ? 11.166 0.001 0.340 1.00 89.69 199 ASN A CA 1
ATOM 1645 C C . ASN A 1 199 ? 9.903 0.767 0.737 1.00 89.69 199 ASN A C 1
ATOM 1647 O O . ASN A 1 199 ? 8.779 0.495 0.299 1.00 89.69 199 ASN A O 1
ATOM 1651 N N . HIS A 1 200 ? 10.132 1.739 1.617 1.00 92.06 200 HIS A N 1
ATOM 1652 C CA . HIS A 1 200 ? 9.120 2.608 2.178 1.00 92.06 200 HIS A CA 1
ATOM 1653 C C . HIS A 1 200 ? 9.476 4.061 1.888 1.00 92.06 200 HIS A C 1
ATOM 1655 O O . HIS A 1 200 ? 10.352 4.653 2.522 1.00 92.06 200 HIS A O 1
ATOM 1661 N N . TRP A 1 201 ? 8.768 4.646 0.929 1.00 88.44 201 TRP A N 1
ATOM 1662 C CA . TRP A 1 201 ? 8.941 6.033 0.526 1.00 88.44 201 TRP A CA 1
ATOM 1663 C C . TRP A 1 201 ? 7.867 6.885 1.172 1.00 88.44 201 TRP A C 1
ATOM 1665 O O . TRP A 1 201 ? 6.674 6.712 0.921 1.00 88.44 201 TRP A O 1
ATOM 1675 N N . LYS A 1 202 ? 8.299 7.814 2.020 1.00 86.44 202 LYS A N 1
ATOM 1676 C CA . LYS A 1 202 ? 7.404 8.662 2.795 1.00 86.44 202 LYS A CA 1
ATOM 1677 C C . LYS A 1 202 ? 7.728 10.130 2.568 1.00 86.44 202 LYS A C 1
ATOM 1679 O O . LYS A 1 202 ? 8.843 10.575 2.823 1.00 86.44 202 LYS A O 1
ATOM 1684 N N . TRP A 1 203 ? 6.710 10.875 2.164 1.00 83.25 203 TRP A N 1
ATOM 1685 C CA . TRP A 1 203 ? 6.725 12.329 2.048 1.00 83.25 203 TRP A CA 1
ATOM 1686 C C . TRP A 1 203 ? 5.811 12.951 3.107 1.00 83.25 203 TRP A C 1
ATOM 1688 O O . TRP A 1 203 ? 5.258 12.264 3.969 1.00 83.25 203 TRP A O 1
ATOM 1698 N N . GLN A 1 204 ? 5.647 14.273 3.060 1.00 74.31 204 GLN A N 1
ATOM 1699 C CA . GLN A 1 204 ? 4.823 15.006 4.022 1.00 74.31 204 GLN A CA 1
ATOM 1700 C C . GLN A 1 204 ? 3.348 14.570 3.990 1.00 74.31 204 GLN A C 1
ATOM 1702 O O . GLN A 1 204 ? 2.724 14.425 5.040 1.00 74.31 204 GLN A O 1
ATOM 1707 N N . ASN A 1 205 ? 2.798 14.352 2.796 1.00 78.19 205 ASN A N 1
ATOM 1708 C CA . ASN A 1 205 ? 1.379 14.078 2.563 1.00 78.19 205 ASN A CA 1
ATOM 1709 C C . ASN A 1 205 ? 1.112 12.714 1.914 1.00 78.19 205 ASN A C 1
ATOM 1711 O O . ASN A 1 205 ? -0.049 12.350 1.760 1.00 78.19 205 ASN A O 1
ATOM 1715 N N . ALA A 1 206 ? 2.141 11.951 1.551 1.00 83.12 206 ALA A N 1
ATOM 1716 C CA . ALA A 1 206 ? 1.970 10.712 0.809 1.00 83.12 206 ALA A CA 1
ATOM 1717 C C . ALA A 1 206 ? 2.972 9.633 1.214 1.00 83.12 206 ALA A C 1
ATOM 1719 O O . ALA A 1 206 ? 4.053 9.915 1.734 1.00 83.12 206 ALA A O 1
ATOM 1720 N N . GLU A 1 207 ? 2.596 8.388 0.957 1.00 90.06 207 GLU A N 1
ATOM 1721 C CA . GLU A 1 207 ? 3.387 7.208 1.271 1.00 90.06 207 GLU A CA 1
ATOM 1722 C C . GLU A 1 207 ? 3.222 6.144 0.183 1.00 90.06 207 GLU A C 1
ATOM 1724 O O . GLU A 1 207 ? 2.105 5.873 -0.273 1.00 90.06 207 GLU A O 1
ATOM 1729 N N . ILE A 1 208 ? 4.343 5.532 -0.197 1.00 91.50 208 ILE A N 1
ATOM 1730 C CA . ILE A 1 208 ? 4.411 4.335 -1.031 1.00 91.50 208 ILE A CA 1
ATOM 1731 C C . ILE A 1 208 ? 5.176 3.262 -0.265 1.00 91.50 208 ILE A C 1
ATOM 1733 O O . ILE A 1 208 ? 6.248 3.520 0.275 1.00 91.50 208 ILE A O 1
ATOM 1737 N N . GLU A 1 209 ? 4.646 2.049 -0.247 1.00 94.75 209 GLU A N 1
ATOM 1738 C CA . GLU A 1 209 ? 5.288 0.887 0.359 1.00 94.75 209 GLU A CA 1
ATOM 1739 C C . GLU A 1 209 ? 5.250 -0.272 -0.638 1.00 94.75 209 GLU A C 1
ATOM 1741 O O . GLU A 1 209 ? 4.178 -0.646 -1.123 1.00 94.75 209 GLU A O 1
ATOM 1746 N N . LEU A 1 210 ? 6.419 -0.833 -0.944 1.00 94.00 210 LEU A N 1
ATOM 1747 C CA . LEU A 1 210 ? 6.549 -2.080 -1.688 1.00 94.00 210 LEU A CA 1
ATOM 1748 C C . LEU A 1 210 ? 6.939 -3.177 -0.700 1.00 94.00 210 LEU A C 1
ATOM 1750 O O . LEU A 1 210 ? 7.950 -3.082 -0.013 1.00 94.00 210 LEU A O 1
ATOM 1754 N N . SER A 1 211 ? 6.137 -4.233 -0.627 1.00 94.75 211 SER A N 1
ATOM 1755 C CA . SER A 1 211 ? 6.376 -5.348 0.290 1.00 94.75 211 SER A CA 1
ATOM 1756 C C . SER A 1 211 ? 6.146 -6.684 -0.400 1.00 94.75 211 SER A C 1
ATOM 1758 O O . SER A 1 211 ? 5.409 -6.781 -1.381 1.00 94.75 211 SER A O 1
ATOM 1760 N N . SER A 1 212 ? 6.785 -7.729 0.113 1.00 94.25 212 SER A N 1
ATOM 1761 C CA . SER A 1 212 ? 6.601 -9.095 -0.363 1.00 94.25 212 SER A CA 1
ATOM 1762 C C . SER A 1 212 ? 6.284 -10.014 0.800 1.00 94.25 212 SER A C 1
ATOM 1764 O O . SER A 1 212 ? 6.804 -9.846 1.905 1.00 94.25 212 SER A O 1
ATOM 1766 N N . ARG A 1 213 ? 5.432 -11.002 0.550 1.00 91.75 213 ARG A N 1
ATOM 1767 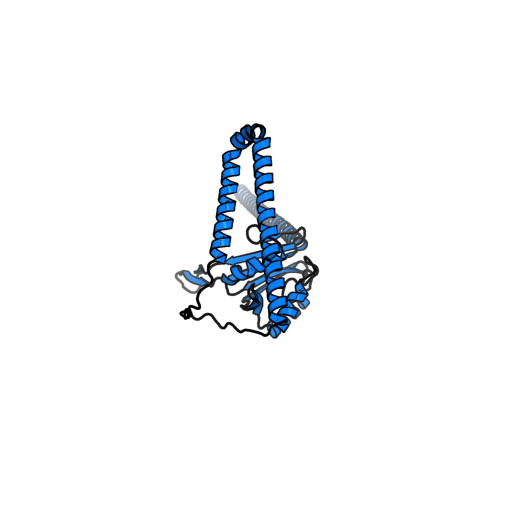C CA . ARG A 1 213 ? 5.146 -12.080 1.487 1.00 91.75 213 ARG A CA 1
ATOM 1768 C C . ARG A 1 213 ? 5.459 -13.403 0.818 1.00 91.75 213 ARG A C 1
ATOM 1770 O O . ARG A 1 213 ? 4.853 -13.748 -0.193 1.00 91.75 213 ARG A O 1
ATOM 1777 N N . ALA A 1 214 ? 6.376 -14.155 1.417 1.00 89.81 214 ALA A N 1
ATOM 1778 C CA . ALA A 1 214 ? 6.693 -15.502 0.974 1.00 89.81 214 ALA A CA 1
ATOM 1779 C C . ALA A 1 214 ? 5.472 -16.441 1.116 1.00 89.81 214 ALA A C 1
ATOM 1781 O O . ALA A 1 214 ? 4.588 -16.196 1.954 1.00 89.81 214 ALA A O 1
ATOM 1782 N N . PRO A 1 215 ? 5.416 -17.527 0.324 1.00 89.50 215 PRO A N 1
ATOM 1783 C CA . PRO A 1 215 ? 4.435 -18.586 0.521 1.00 89.50 215 PRO A CA 1
ATOM 1784 C C . PRO A 1 215 ? 4.457 -19.081 1.969 1.00 89.50 215 PRO A C 1
ATOM 1786 O O . PRO A 1 215 ? 5.520 -19.267 2.560 1.00 89.50 215 PRO A O 1
ATOM 1789 N N . HIS A 1 216 ? 3.282 -19.285 2.554 1.00 88.25 216 HIS A N 1
ATOM 1790 C CA . HIS A 1 216 ? 3.168 -19.703 3.950 1.00 88.25 216 HIS A CA 1
ATOM 1791 C C . HIS A 1 216 ? 1.939 -20.585 4.155 1.00 88.25 216 HIS A C 1
ATOM 1793 O O . HIS A 1 216 ? 1.019 -20.591 3.341 1.00 88.25 216 HIS A O 1
ATOM 1799 N N . SER A 1 217 ? 1.926 -21.342 5.249 1.00 89.06 217 SER A N 1
ATOM 1800 C CA . SER A 1 217 ? 0.748 -22.109 5.656 1.00 89.06 217 SER A CA 1
ATOM 1801 C C . SER A 1 217 ? -0.063 -21.303 6.661 1.00 89.06 217 SER A C 1
ATOM 1803 O O . SER A 1 217 ? 0.496 -20.756 7.610 1.00 89.06 217 SER A O 1
ATOM 1805 N N . GLU A 1 218 ? -1.372 -21.235 6.460 1.00 86.38 218 GLU A N 1
ATOM 1806 C CA . GLU A 1 218 ? -2.306 -20.635 7.406 1.00 86.38 218 GLU A CA 1
ATOM 1807 C C . GLU A 1 218 ? -3.184 -21.728 8.006 1.00 86.38 218 GLU A C 1
ATOM 1809 O O . GLU A 1 218 ? -3.761 -22.538 7.281 1.00 86.38 218 GLU A O 1
ATOM 1814 N N . SER A 1 219 ? -3.262 -21.763 9.335 1.00 86.94 219 SER A N 1
ATOM 1815 C CA . SER A 1 219 ? -4.142 -22.687 10.042 1.00 86.94 219 SER A CA 1
ATOM 1816 C C . SER A 1 219 ? -5.559 -22.130 10.008 1.00 86.94 219 SER A C 1
ATOM 1818 O O . SER A 1 219 ? -5.823 -21.071 10.579 1.00 86.94 219 SER A O 1
ATOM 1820 N N . VAL A 1 220 ? -6.457 -22.834 9.326 1.00 85.69 220 VAL A N 1
ATOM 1821 C CA . VAL A 1 220 ? -7.874 -22.482 9.256 1.00 85.69 220 VAL A CA 1
ATOM 1822 C C . VAL A 1 220 ? -8.654 -23.437 10.144 1.00 85.69 220 VAL A C 1
ATOM 1824 O O . VAL A 1 220 ? -8.426 -24.648 10.152 1.00 85.69 220 VAL A O 1
ATOM 1827 N N . HIS A 1 221 ? -9.542 -22.861 10.946 1.00 82.75 221 HIS A N 1
ATOM 1828 C CA . HIS A 1 221 ? -10.471 -23.619 11.764 1.00 82.75 221 HIS A CA 1
ATOM 1829 C C . HIS A 1 221 ? -11.651 -24.057 10.903 1.00 82.75 221 HIS A C 1
ATOM 1831 O O . HIS A 1 221 ? -12.235 -23.217 10.219 1.00 82.75 221 HIS A O 1
ATOM 1837 N N . ASP A 1 222 ? -11.992 -25.343 10.954 1.00 77.12 222 ASP A N 1
ATOM 1838 C CA . ASP A 1 222 ? -13.196 -25.862 10.320 1.00 77.12 222 ASP A CA 1
ATOM 1839 C C . ASP A 1 222 ? -14.375 -25.804 11.306 1.00 77.12 222 ASP A C 1
ATOM 1841 O O . ASP A 1 222 ? -14.466 -26.669 12.188 1.00 77.12 222 ASP A O 1
ATOM 1845 N N . PRO A 1 223 ? -15.296 -24.831 11.170 1.00 69.50 223 PRO A N 1
ATOM 1846 C CA . PRO A 1 223 ? -16.463 -24.747 12.039 1.00 69.50 223 PRO A CA 1
ATOM 1847 C C . PRO A 1 223 ? -17.485 -25.865 11.772 1.00 69.50 223 PRO A C 1
ATOM 1849 O O . PRO A 1 223 ? -18.410 -26.026 12.562 1.00 69.50 223 PRO A O 1
ATOM 1852 N N . THR A 1 224 ? -17.353 -26.620 10.674 1.00 75.12 224 THR A N 1
ATOM 1853 C CA . THR A 1 224 ? -18.265 -27.721 10.315 1.00 75.12 224 THR A CA 1
ATOM 1854 C C . THR A 1 224 ? -17.806 -29.077 10.843 1.00 75.12 224 THR A C 1
ATOM 1856 O O . THR A 1 224 ? -18.612 -29.999 10.973 1.00 75.12 224 THR A O 1
ATOM 1859 N N . SER A 1 225 ? -16.537 -29.192 11.241 1.00 66.19 225 SER A N 1
ATOM 1860 C CA . SER A 1 225 ? -16.057 -30.355 11.976 1.00 66.19 225 SER A CA 1
ATOM 1861 C C . SER A 1 225 ? -16.499 -30.237 13.441 1.00 66.19 225 SER A C 1
ATOM 1863 O O . SER A 1 225 ? -16.029 -29.378 14.184 1.00 66.19 225 SER A O 1
ATOM 1865 N N . GLY A 1 226 ? -17.399 -31.110 13.902 1.00 62.94 226 GLY A N 1
ATOM 1866 C CA . GLY A 1 226 ? -17.837 -31.148 15.310 1.00 62.94 226 GLY A CA 1
ATOM 1867 C C . GLY A 1 226 ? -16.703 -31.383 16.329 1.00 62.94 226 GLY A C 1
ATOM 1868 O O . GLY A 1 226 ? -16.929 -31.326 17.533 1.00 62.94 226 GLY A O 1
ATOM 1869 N N . THR A 1 227 ? -15.481 -31.632 15.852 1.00 73.69 227 THR A N 1
ATOM 1870 C CA . THR A 1 227 ? -14.244 -31.839 16.614 1.00 73.69 227 THR A CA 1
ATOM 1871 C C . THR A 1 227 ? -13.352 -30.593 16.694 1.00 73.69 227 THR A C 1
ATOM 1873 O O . THR A 1 227 ? -12.321 -30.626 17.364 1.00 73.69 227 THR A O 1
ATOM 1876 N N . GLY A 1 228 ? -13.719 -29.493 16.025 1.00 73.38 228 GLY A N 1
ATOM 1877 C CA . GLY A 1 228 ? -12.935 -28.257 15.993 1.00 73.38 228 GLY A CA 1
ATOM 1878 C C . GLY A 1 228 ? -11.585 -28.394 15.282 1.00 73.38 228 GLY A C 1
ATOM 1879 O O . GLY A 1 228 ? -10.624 -27.694 15.627 1.00 73.38 228 GLY A O 1
ATOM 1880 N N . ALA A 1 229 ? -11.506 -29.301 14.306 1.00 79.00 229 ALA A N 1
ATOM 1881 C CA . ALA A 1 229 ? -10.296 -29.604 13.567 1.00 79.00 229 ALA A CA 1
ATOM 1882 C C . ALA A 1 229 ? -9.704 -28.345 12.916 1.00 79.00 229 ALA A C 1
ATOM 1884 O O . ALA A 1 229 ? -10.400 -27.435 12.452 1.00 79.00 229 ALA A O 1
ATOM 1885 N N . ARG A 1 230 ? -8.373 -28.293 12.906 1.00 83.62 230 ARG A N 1
ATOM 1886 C CA . ARG A 1 230 ? -7.604 -27.259 12.219 1.00 83.62 230 ARG A CA 1
ATOM 1887 C C . ARG A 1 230 ? -6.825 -27.911 11.100 1.00 83.62 230 ARG A C 1
ATOM 1889 O O . ARG A 1 230 ? -6.139 -28.904 11.330 1.00 83.62 230 ARG A O 1
ATOM 1896 N N . TYR A 1 231 ? -6.896 -27.327 9.916 1.00 83.75 231 TYR A N 1
ATOM 1897 C CA . TYR A 1 231 ? -6.108 -27.767 8.777 1.00 83.75 231 TYR A CA 1
ATOM 1898 C C . TYR A 1 231 ? -5.266 -26.611 8.250 1.00 83.75 231 TYR A C 1
ATOM 1900 O O . TYR A 1 231 ? -5.634 -25.438 8.343 1.00 83.75 231 TYR A O 1
ATOM 1908 N N . ASN A 1 232 ? -4.085 -26.950 7.743 1.00 87.94 232 ASN A N 1
ATOM 1909 C CA . ASN A 1 232 ? -3.147 -25.975 7.210 1.00 87.94 232 ASN A CA 1
ATOM 1910 C C . ASN A 1 232 ? -3.401 -25.797 5.716 1.00 87.94 232 ASN A C 1
ATOM 1912 O O . ASN A 1 232 ? -3.236 -26.735 4.937 1.00 87.94 232 ASN A O 1
ATOM 1916 N N . ILE A 1 233 ? -3.765 -24.584 5.315 1.00 87.31 233 ILE A N 1
ATOM 1917 C CA . ILE A 1 233 ? -3.924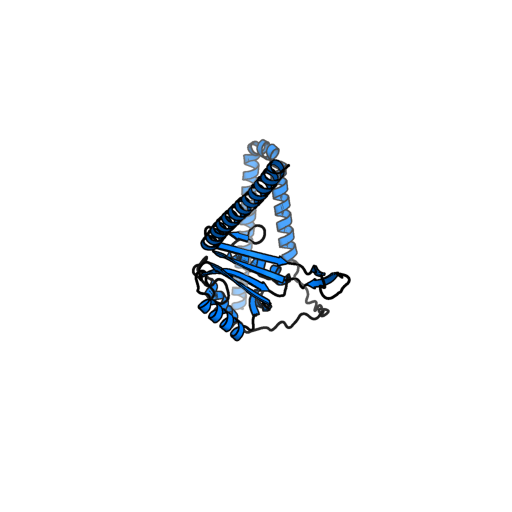 -24.210 3.913 1.00 87.31 233 ILE A CA 1
ATOM 1918 C C . ILE A 1 233 ? -2.641 -23.523 3.459 1.00 87.31 233 ILE A C 1
ATOM 1920 O O . ILE A 1 233 ? -2.220 -22.524 4.046 1.00 87.31 233 ILE A O 1
ATOM 1924 N N . LYS A 1 234 ? -2.016 -24.039 2.397 1.00 87.75 234 LYS A N 1
ATOM 1925 C CA . LYS A 1 234 ? -0.888 -23.363 1.749 1.00 87.75 234 LYS A CA 1
ATOM 1926 C C . LYS A 1 234 ? -1.412 -22.136 1.008 1.00 87.75 234 LYS A C 1
ATOM 1928 O O . LYS A 1 234 ? -2.204 -22.271 0.079 1.00 87.75 234 LYS A O 1
ATOM 1933 N N . LYS A 1 235 ? -0.965 -20.948 1.407 1.00 87.38 235 LYS A N 1
ATOM 1934 C CA . LYS A 1 235 ? -1.234 -19.695 0.702 1.00 87.38 235 LYS A CA 1
ATOM 1935 C C . LYS A 1 235 ? -0.039 -19.334 -0.184 1.00 87.38 235 LYS A C 1
ATOM 1937 O O . LYS A 1 235 ? 1.102 -19.399 0.292 1.00 87.38 235 LYS A O 1
ATOM 1942 N N . PRO A 1 236 ? -0.273 -18.960 -1.455 1.00 87.06 236 PRO A N 1
ATOM 1943 C CA . PRO A 1 236 ? 0.796 -18.506 -2.328 1.00 87.06 236 PRO A CA 1
ATOM 1944 C C . PRO A 1 236 ? 1.412 -17.215 -1.783 1.00 87.06 236 PRO A C 1
ATOM 1946 O O . PRO A 1 236 ? 0.775 -16.449 -1.054 1.00 87.06 236 PRO A O 1
ATOM 1949 N N . GLY A 1 237 ? 2.678 -16.994 -2.124 1.00 90.06 237 GLY A N 1
ATOM 1950 C CA . GLY A 1 237 ? 3.333 -15.724 -1.852 1.00 90.06 237 GLY A CA 1
ATOM 1951 C C . GLY A 1 237 ? 2.834 -14.641 -2.805 1.00 90.06 237 GLY A C 1
ATOM 1952 O O . GLY A 1 237 ? 2.480 -14.935 -3.945 1.00 90.06 237 GLY A O 1
ATOM 1953 N N . TYR A 1 238 ? 2.857 -13.391 -2.358 1.00 92.62 238 TYR A N 1
ATOM 1954 C CA . TYR A 1 238 ? 2.414 -12.244 -3.147 1.00 92.62 238 TYR A CA 1
ATOM 1955 C C . TYR A 1 238 ? 3.318 -11.031 -2.929 1.00 92.62 238 TYR A C 1
ATOM 1957 O O . TYR A 1 238 ? 4.000 -10.916 -1.909 1.00 92.62 238 TYR A O 1
ATOM 1965 N N . THR A 1 239 ? 3.293 -10.107 -3.884 1.00 94.06 239 THR A N 1
ATOM 1966 C CA . THR A 1 239 ? 3.896 -8.777 -3.756 1.00 94.06 239 THR A CA 1
ATOM 1967 C C . THR A 1 239 ? 2.791 -7.740 -3.648 1.00 94.06 239 THR A C 1
ATOM 1969 O O . THR A 1 239 ? 1.774 -7.820 -4.334 1.00 94.06 239 THR A O 1
ATOM 1972 N N . THR A 1 240 ? 2.979 -6.760 -2.775 1.00 95.38 240 THR A N 1
ATOM 1973 C CA . THR A 1 240 ? 2.012 -5.700 -2.526 1.00 95.38 240 THR A CA 1
ATOM 1974 C C . THR A 1 240 ? 2.644 -4.346 -2.772 1.00 95.38 240 THR A C 1
ATOM 1976 O O . THR A 1 240 ? 3.691 -4.033 -2.207 1.00 95.38 240 THR A O 1
ATOM 1979 N N . ILE A 1 241 ? 1.955 -3.527 -3.562 1.00 93.56 241 ILE A N 1
ATOM 1980 C CA . ILE A 1 241 ? 2.252 -2.107 -3.712 1.00 93.56 241 ILE A CA 1
ATOM 1981 C C . ILE A 1 241 ? 1.144 -1.334 -3.015 1.00 93.56 241 ILE A C 1
ATOM 1983 O O . ILE A 1 241 ? -0.036 -1.485 -3.343 1.00 93.56 241 ILE A O 1
ATOM 1987 N N . ARG A 1 242 ? 1.510 -0.502 -2.052 1.00 94.88 242 ARG A N 1
ATOM 1988 C CA . ARG A 1 242 ? 0.558 0.280 -1.278 1.00 94.88 242 ARG A CA 1
ATOM 1989 C C . ARG A 1 242 ? 0.815 1.762 -1.467 1.00 94.88 242 ARG A C 1
ATOM 1991 O O . ARG A 1 242 ? 1.932 2.226 -1.287 1.00 94.88 242 ARG A O 1
ATOM 1998 N N . TYR A 1 243 ? -0.251 2.493 -1.761 1.00 92.94 243 TYR A N 1
ATOM 1999 C CA . TYR A 1 243 ? -0.270 3.941 -1.918 1.00 92.94 243 TYR A CA 1
ATOM 2000 C C . TYR A 1 243 ? -1.184 4.541 -0.847 1.00 92.94 243 TYR A C 1
ATOM 2002 O O . TYR A 1 243 ? -2.308 4.061 -0.670 1.00 92.94 243 TYR A O 1
ATOM 2010 N N . ARG A 1 244 ? -0.744 5.589 -0.140 1.00 92.06 244 ARG A N 1
ATOM 2011 C CA . ARG A 1 244 ? -1.570 6.316 0.842 1.00 92.06 244 ARG A CA 1
ATOM 2012 C C . ARG A 1 244 ? -1.396 7.833 0.757 1.00 92.06 244 ARG A C 1
ATOM 2014 O O . ARG A 1 244 ? -0.273 8.319 0.693 1.00 92.06 244 ARG A O 1
ATOM 2021 N N . ASP A 1 245 ? -2.502 8.557 0.887 1.00 88.69 245 ASP A N 1
ATOM 2022 C CA . ASP A 1 245 ? -2.553 9.964 1.289 1.00 88.69 245 ASP A CA 1
ATOM 2023 C C . ASP A 1 245 ? -2.551 10.037 2.823 1.00 88.69 245 ASP A C 1
ATOM 2025 O O . ASP A 1 245 ? -3.515 9.657 3.498 1.00 88.69 245 ASP A O 1
ATOM 2029 N N . LEU A 1 246 ? -1.444 10.525 3.381 1.00 84.88 246 LEU A N 1
ATOM 2030 C CA . LEU A 1 246 ? -1.233 10.638 4.822 1.00 84.88 246 LEU A CA 1
ATOM 2031 C C . LEU A 1 246 ? -2.134 11.686 5.474 1.00 84.88 246 LEU A C 1
ATOM 2033 O O . LEU A 1 246 ? -2.407 11.584 6.670 1.00 84.88 246 LEU A O 1
ATOM 2037 N N . THR A 1 247 ? -2.621 12.671 4.726 1.00 84.00 247 THR A N 1
ATOM 2038 C CA . THR A 1 247 ? -3.504 13.714 5.257 1.00 84.00 247 THR A CA 1
ATOM 2039 C C . THR A 1 247 ? -4.847 13.107 5.629 1.00 84.00 247 THR A C 1
ATOM 2041 O O . THR A 1 247 ? -5.275 13.171 6.784 1.00 84.00 247 THR A O 1
ATOM 2044 N N . LEU A 1 248 ? -5.486 12.450 4.660 1.00 85.44 248 LEU A N 1
ATOM 2045 C CA . LEU A 1 248 ? -6.780 11.804 4.856 1.00 85.44 248 LEU A CA 1
ATOM 2046 C C . LEU A 1 248 ? -6.670 10.583 5.776 1.00 85.44 248 LEU A C 1
ATOM 2048 O O . LEU A 1 248 ? -7.524 10.405 6.643 1.00 85.44 248 LEU A O 1
ATOM 2052 N N . TYR A 1 249 ? -5.592 9.802 5.664 1.00 87.94 249 TYR A N 1
ATOM 2053 C CA . TYR A 1 249 ? -5.337 8.673 6.561 1.00 87.94 249 TYR A CA 1
ATOM 2054 C C . TYR A 1 249 ? -5.233 9.102 8.031 1.00 87.94 249 TYR A C 1
ATOM 2056 O O . TYR A 1 249 ? -5.852 8.500 8.909 1.00 87.94 249 TYR A O 1
ATOM 2064 N N . ASN A 1 250 ? -4.482 10.169 8.324 1.00 88.00 250 ASN A N 1
ATOM 2065 C CA . ASN A 1 250 ? -4.341 10.657 9.696 1.00 88.00 250 ASN A CA 1
ATOM 2066 C C . ASN A 1 250 ? -5.651 11.239 10.245 1.00 88.00 250 ASN A C 1
ATOM 2068 O O . ASN A 1 250 ? -5.897 11.133 11.448 1.00 88.00 250 ASN A O 1
ATOM 2072 N N . LEU A 1 251 ? -6.490 11.839 9.394 1.00 88.31 251 LEU A N 1
ATOM 2073 C CA . LEU A 1 251 ? -7.820 12.312 9.786 1.00 88.31 251 LEU A CA 1
ATOM 2074 C C . LEU A 1 251 ? -8.748 11.149 10.147 1.00 88.31 251 LEU A C 1
ATOM 2076 O O . LEU A 1 251 ? -9.322 11.165 11.234 1.00 88.31 251 LEU A O 1
ATOM 2080 N N . GLU A 1 252 ? -8.833 10.124 9.295 1.00 91.38 252 GLU A N 1
ATOM 2081 C CA . GLU A 1 252 ? -9.625 8.921 9.582 1.00 91.38 252 GLU A CA 1
ATOM 2082 C C . GLU A 1 252 ? -9.159 8.255 10.882 1.00 91.38 252 GLU A C 1
ATOM 2084 O O . GLU A 1 252 ? -9.970 7.949 11.756 1.00 91.38 252 GLU A O 1
ATOM 2089 N N . ARG A 1 253 ? -7.842 8.099 11.060 1.00 91.69 253 ARG A N 1
ATOM 2090 C CA . ARG A 1 253 ? -7.266 7.515 12.276 1.00 91.69 253 ARG A CA 1
ATOM 2091 C C . ARG A 1 253 ? -7.631 8.315 13.531 1.00 91.69 253 ARG A C 1
ATOM 2093 O O . ARG A 1 253 ? -7.932 7.721 14.564 1.00 91.69 253 ARG A O 1
ATOM 2100 N N . LYS A 1 254 ? -7.591 9.652 13.473 1.00 91.81 254 LYS A N 1
ATOM 2101 C CA . LYS A 1 254 ? -7.995 10.516 14.597 1.00 91.81 254 LYS A CA 1
ATOM 2102 C C . LYS A 1 254 ? -9.476 10.345 14.933 1.00 91.81 254 LYS A C 1
ATOM 2104 O O . LYS A 1 254 ? -9.802 10.211 16.109 1.00 91.81 254 LYS A O 1
ATOM 2109 N N . GLU A 1 255 ? -10.342 10.300 13.924 1.00 92.38 255 GLU A N 1
ATOM 2110 C CA . GLU A 1 255 ? -11.782 10.091 14.109 1.00 92.38 255 GLU A CA 1
ATOM 2111 C C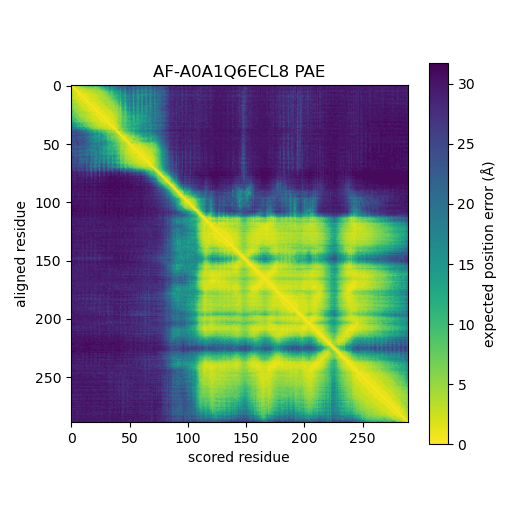 . GLU A 1 255 ? -12.076 8.706 14.714 1.00 92.38 255 GLU A C 1
ATOM 2113 O O . GLU A 1 255 ? -12.847 8.595 15.666 1.00 92.38 255 GLU A O 1
ATOM 2118 N N . GLN A 1 256 ? -11.388 7.655 14.255 1.00 92.38 256 GLN A N 1
ATOM 2119 C CA . GLN A 1 256 ? -11.491 6.310 14.834 1.00 92.38 256 GLN A CA 1
ATOM 2120 C C . GLN A 1 256 ? -11.088 6.285 16.314 1.00 92.38 256 GLN A C 1
ATOM 2122 O O . GLN A 1 256 ? -11.833 5.766 17.141 1.00 92.38 256 GLN A O 1
ATOM 2127 N N . MET A 1 257 ? -9.959 6.907 16.676 1.00 93.00 257 MET A N 1
ATOM 2128 C CA . MET A 1 257 ? -9.522 6.978 18.078 1.00 93.00 257 MET A CA 1
ATOM 2129 C C . MET A 1 257 ? -10.526 7.723 18.967 1.00 93.00 257 MET A C 1
ATOM 2131 O O . MET A 1 257 ? -10.755 7.322 20.110 1.00 93.00 257 MET A O 1
ATOM 2135 N N . GLN A 1 258 ? -11.143 8.792 18.456 1.00 92.25 258 GLN A N 1
ATOM 2136 C CA . GLN A 1 258 ? -12.195 9.513 19.176 1.00 92.25 258 GLN A CA 1
ATOM 2137 C C . GLN A 1 258 ? -13.435 8.635 19.377 1.00 92.25 258 GLN A C 1
ATOM 2139 O O . GLN A 1 258 ? -13.928 8.523 20.500 1.00 92.25 258 GLN A O 1
ATOM 2144 N N . ASN A 1 259 ? -13.895 7.957 18.326 1.00 94.06 259 ASN A N 1
ATOM 2145 C CA . ASN A 1 259 ? -15.057 7.072 18.389 1.00 94.06 259 ASN A CA 1
ATOM 2146 C C . ASN A 1 259 ? -14.833 5.890 19.343 1.00 94.06 259 ASN A C 1
ATOM 2148 O O . ASN A 1 259 ? -15.714 5.575 20.147 1.00 94.06 259 ASN A O 1
ATOM 2152 N N . ASP A 1 260 ? -13.644 5.287 19.325 1.00 94.88 260 ASP A N 1
ATOM 2153 C CA . ASP A 1 260 ? -13.269 4.211 20.245 1.00 94.88 260 ASP A CA 1
ATOM 2154 C C . ASP A 1 260 ? -13.211 4.692 21.697 1.00 94.88 260 ASP A C 1
ATOM 2156 O O . ASP A 1 260 ? -13.657 3.985 22.604 1.00 94.88 260 ASP A O 1
ATOM 2160 N N . SER A 1 261 ? -12.696 5.902 21.932 1.00 93.75 261 SER A N 1
ATOM 2161 C CA . SER A 1 261 ? -12.685 6.520 23.261 1.00 93.75 261 SER A CA 1
ATOM 2162 C C . SER A 1 261 ? -14.108 6.754 23.780 1.00 93.75 261 SER A C 1
ATOM 2164 O O . SER A 1 261 ? -14.442 6.335 24.889 1.00 93.75 261 SER A O 1
ATOM 2166 N N . ILE A 1 262 ? -14.989 7.320 22.947 1.00 94.44 262 ILE A N 1
ATOM 2167 C CA . ILE A 1 262 ? -16.406 7.534 23.282 1.00 94.44 262 ILE A CA 1
ATOM 2168 C C . ILE A 1 262 ? -17.100 6.200 23.572 1.00 94.44 262 ILE A C 1
ATOM 2170 O O . ILE A 1 262 ? -17.862 6.092 24.535 1.00 94.44 262 ILE A O 1
ATOM 2174 N N . LYS A 1 263 ? -16.836 5.168 22.765 1.00 96.31 263 LYS A N 1
ATOM 2175 C CA . LYS A 1 263 ? -17.390 3.826 22.969 1.00 96.31 263 LYS A CA 1
ATOM 2176 C C . LYS A 1 263 ? -16.937 3.236 24.304 1.00 96.31 263 LYS A C 1
ATOM 2178 O O . LYS A 1 263 ? -17.782 2.793 25.079 1.00 96.31 263 LYS A O 1
ATOM 2183 N N . LYS A 1 264 ? -15.639 3.298 24.615 1.00 95.50 264 LYS A N 1
ATOM 2184 C CA . LYS A 1 264 ? -15.087 2.829 25.897 1.00 95.50 264 LYS A CA 1
ATOM 2185 C C . LYS A 1 264 ? -15.680 3.580 27.087 1.00 95.50 264 LYS A C 1
ATOM 2187 O O . LYS A 1 264 ? -16.073 2.939 28.058 1.00 95.50 264 LYS A O 1
ATOM 2192 N N . ALA A 1 265 ? -15.814 4.903 26.999 1.00 94.81 265 ALA A N 1
ATOM 2193 C CA . ALA A 1 265 ? -16.430 5.711 28.050 1.00 94.81 265 ALA A CA 1
ATOM 2194 C C . ALA A 1 265 ? -17.905 5.327 28.275 1.00 94.81 265 ALA A C 1
ATOM 2196 O O . ALA A 1 265 ? -18.341 5.159 29.414 1.00 94.81 265 ALA A O 1
ATOM 2197 N N . LYS A 1 266 ? -18.669 5.101 27.195 1.00 96.00 266 LYS A N 1
ATOM 2198 C CA . LYS A 1 266 ? -20.056 4.611 27.279 1.00 96.00 266 LYS A CA 1
ATOM 2199 C C . LYS A 1 266 ? -20.138 3.223 27.915 1.00 96.00 266 LYS A C 1
ATOM 2201 O O . LYS A 1 266 ? -21.012 2.986 28.746 1.00 96.00 266 LYS A O 1
ATOM 2206 N N . GLU A 1 267 ? -19.236 2.314 27.555 1.00 96.56 267 GLU A N 1
ATOM 2207 C CA . GLU A 1 267 ? -19.169 0.974 28.144 1.00 96.56 267 GLU A CA 1
ATOM 2208 C C . GLU A 1 267 ? -18.807 1.016 29.634 1.00 96.56 267 GLU A C 1
ATOM 2210 O O . GLU A 1 267 ? -19.411 0.294 30.427 1.00 96.56 267 GLU A O 1
ATOM 2215 N N . GLN A 1 268 ? -17.868 1.877 30.037 1.00 95.06 268 GLN A N 1
ATOM 2216 C CA . GLN A 1 268 ? -17.512 2.084 31.443 1.00 95.06 268 GLN A CA 1
ATOM 2217 C C . GL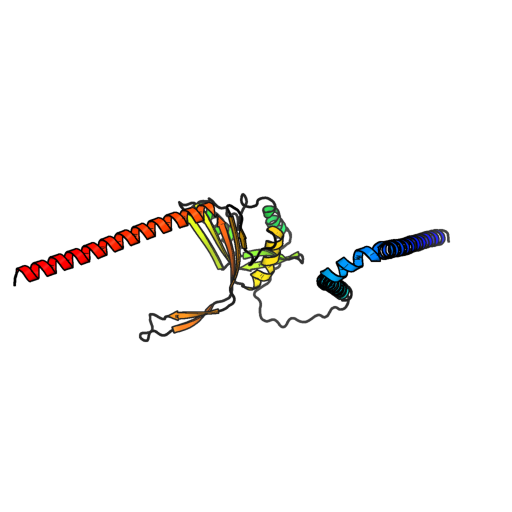N A 1 268 ? -18.691 2.643 32.243 1.00 95.06 268 GLN A C 1
ATOM 2219 O O . GLN A 1 268 ? -19.083 2.033 33.236 1.00 95.06 268 GLN A O 1
ATOM 2224 N N . ALA A 1 269 ? -19.338 3.707 31.758 1.00 94.88 269 ALA A N 1
ATOM 2225 C CA . ALA A 1 269 ? -20.517 4.282 32.406 1.00 94.88 269 ALA A CA 1
ATOM 2226 C C . ALA A 1 269 ? -21.676 3.271 32.513 1.00 94.88 269 ALA A C 1
ATOM 2228 O O . ALA A 1 269 ? -22.373 3.208 33.526 1.00 94.88 269 ALA A O 1
ATOM 2229 N N . ALA A 1 270 ? -21.882 2.433 31.490 1.00 95.44 270 ALA A N 1
ATOM 2230 C CA . ALA A 1 270 ? -22.884 1.369 31.531 1.00 95.44 270 ALA A CA 1
ATOM 2231 C C . ALA A 1 270 ? -22.547 0.289 32.574 1.00 95.44 270 ALA A C 1
ATOM 2233 O O . ALA A 1 270 ? -23.444 -0.187 33.272 1.00 95.44 270 ALA A O 1
ATOM 2234 N N . ARG A 1 271 ? -21.268 -0.087 32.709 1.00 95.50 271 ARG A N 1
ATOM 2235 C CA . ARG A 1 271 ? -20.802 -1.033 33.737 1.00 95.50 271 ARG A CA 1
ATOM 2236 C C . ARG A 1 271 ? -20.960 -0.460 35.142 1.00 95.50 271 ARG A C 1
ATOM 2238 O O . ARG A 1 271 ? -21.417 -1.175 36.027 1.00 95.50 271 ARG A O 1
ATOM 2245 N N . GLU A 1 272 ? -20.637 0.812 35.348 1.00 95.19 272 GLU A N 1
ATOM 2246 C CA . GLU A 1 272 ? -20.807 1.479 36.643 1.00 95.19 272 GLU A CA 1
ATOM 2247 C C . GLU A 1 272 ? -22.278 1.580 37.047 1.00 95.19 272 GLU A C 1
ATOM 2249 O O . GLU A 1 272 ? -22.621 1.200 38.163 1.00 95.19 272 GLU A O 1
ATOM 2254 N N . LYS A 1 273 ? -23.171 1.962 36.123 1.00 94.69 273 LYS A N 1
ATOM 2255 C CA . LYS A 1 273 ? -24.621 1.961 36.382 1.00 94.69 273 LYS A CA 1
ATOM 2256 C C . LYS A 1 273 ? -25.155 0.578 36.758 1.00 94.69 273 LYS A C 1
ATOM 2258 O O . LYS A 1 273 ? -26.040 0.485 37.602 1.00 94.69 273 LYS A O 1
ATOM 2263 N N . ARG A 1 274 ? -24.641 -0.500 36.149 1.00 93.75 274 ARG A N 1
ATOM 2264 C CA . ARG A 1 274 ? -25.006 -1.877 36.536 1.00 93.75 274 ARG A CA 1
ATOM 2265 C C . ARG A 1 274 ? -24.564 -2.187 37.964 1.00 93.75 274 ARG A C 1
ATOM 2267 O O . ARG A 1 274 ? -25.398 -2.592 38.761 1.00 93.75 274 ARG A O 1
ATOM 2274 N N . ARG A 1 275 ? -23.308 -1.885 38.310 1.00 93.50 275 ARG A N 1
ATOM 2275 C CA . ARG A 1 275 ? -22.792 -2.065 39.679 1.00 93.50 275 ARG A CA 1
ATOM 2276 C C . ARG A 1 275 ? -23.570 -1.248 40.707 1.00 93.50 275 ARG A C 1
ATOM 2278 O O . ARG A 1 275 ? -23.798 -1.724 41.810 1.00 93.50 275 ARG A O 1
ATOM 2285 N N . GLN A 1 276 ? -23.968 -0.022 40.370 1.00 93.62 276 GLN A N 1
ATOM 2286 C CA . GLN A 1 276 ? -24.761 0.813 41.268 1.00 93.62 276 GLN A CA 1
ATOM 2287 C C . GLN A 1 276 ? -26.142 0.200 41.526 1.00 93.62 276 GLN A C 1
ATOM 2289 O O . GLN A 1 276 ? -26.549 0.101 42.675 1.00 93.62 276 GLN A O 1
ATOM 2294 N N . ARG A 1 277 ? -26.820 -0.301 40.485 1.00 93.44 277 ARG A N 1
ATOM 2295 C CA . ARG A 1 277 ? -28.100 -1.013 40.643 1.00 93.44 277 ARG A CA 1
ATOM 2296 C C . ARG A 1 277 ? -27.964 -2.286 41.474 1.00 93.44 277 ARG A C 1
ATOM 2298 O O . ARG A 1 277 ? -28.833 -2.560 42.289 1.00 93.44 277 ARG A O 1
ATOM 2305 N N . GLU A 1 278 ? -26.887 -3.046 41.285 1.00 92.06 278 GLU A N 1
ATOM 2306 C CA . GLU A 1 278 ? -26.594 -4.235 42.098 1.00 92.06 278 GLU A CA 1
ATOM 2307 C C . GLU A 1 278 ? -26.385 -3.867 43.575 1.00 92.06 278 GLU A C 1
ATOM 2309 O O . GLU A 1 278 ? -26.912 -4.548 44.451 1.00 92.06 278 GLU A O 1
ATOM 2314 N N . ARG A 1 279 ? -25.684 -2.759 43.860 1.00 92.00 279 ARG A N 1
ATOM 2315 C CA . ARG A 1 279 ? -25.534 -2.228 45.227 1.00 92.00 279 ARG A CA 1
ATOM 2316 C C . ARG A 1 279 ? -26.878 -1.806 45.820 1.00 92.00 279 ARG A C 1
ATOM 2318 O O . ARG A 1 279 ? -27.229 -2.276 46.890 1.00 92.00 279 ARG A O 1
ATOM 2325 N N . GLU A 1 280 ? -27.669 -1.022 45.089 1.00 91.31 280 GLU A N 1
ATOM 2326 C CA . GLU A 1 280 ? -29.006 -0.588 45.526 1.00 91.31 280 GLU A CA 1
ATOM 2327 C C . GLU A 1 280 ? -29.977 -1.761 45.751 1.00 91.31 280 GLU A C 1
ATOM 2329 O O . GLU A 1 280 ? -30.878 -1.670 46.584 1.00 91.31 280 GLU A O 1
ATOM 2334 N N . GLN A 1 281 ? -29.844 -2.854 44.994 1.00 91.00 281 GLN A N 1
ATOM 2335 C CA . GLN A 1 281 ? -30.609 -4.083 45.219 1.00 91.00 281 GLN A CA 1
ATOM 2336 C C . GLN A 1 281 ? -30.131 -4.828 46.468 1.00 91.00 281 GLN A C 1
ATOM 2338 O O . GLN A 1 281 ? -30.961 -5.281 47.253 1.00 91.00 281 GLN A O 1
ATOM 2343 N N . ALA A 1 282 ? -28.816 -4.938 46.667 1.00 87.25 282 ALA A N 1
ATOM 2344 C CA . ALA A 1 282 ? -28.242 -5.574 47.848 1.00 87.25 282 ALA A CA 1
ATOM 2345 C C . ALA A 1 282 ? -28.596 -4.816 49.139 1.00 87.25 282 ALA A C 1
ATOM 2347 O O . ALA A 1 282 ? -28.931 -5.445 50.140 1.00 87.25 282 ALA A O 1
ATOM 2348 N N . ASP A 1 283 ? -28.576 -3.482 49.105 1.00 89.94 283 ASP A N 1
ATOM 2349 C CA . ASP A 1 283 ? -28.935 -2.640 50.248 1.00 89.94 283 ASP A CA 1
ATOM 2350 C C . ASP A 1 283 ? -30.429 -2.770 50.583 1.00 89.94 283 ASP A C 1
ATOM 2352 O O . ASP A 1 283 ? -30.776 -3.035 51.733 1.00 89.94 283 ASP A O 1
ATOM 2356 N N . ARG A 1 284 ? -31.315 -2.748 49.574 1.00 80.44 284 ARG A N 1
ATOM 2357 C CA . ARG A 1 284 ? -32.752 -3.036 49.763 1.00 80.44 284 ARG A CA 1
ATOM 2358 C C . ARG A 1 284 ? -33.029 -4.423 50.337 1.00 80.44 284 ARG A C 1
ATOM 2360 O O . ARG A 1 284 ? -34.012 -4.607 51.047 1.00 80.44 284 ARG A O 1
ATOM 2367 N N . TYR A 1 285 ? -32.210 -5.417 50.006 1.00 79.31 285 TYR A N 1
ATOM 2368 C CA . TYR A 1 285 ? -32.366 -6.756 50.569 1.00 79.31 285 TYR A CA 1
ATOM 2369 C C . TYR A 1 285 ? -31.990 -6.788 52.056 1.00 79.31 285 TYR A C 1
ATOM 2371 O O . TYR A 1 285 ? -32.642 -7.478 52.828 1.00 79.31 285 TYR A O 1
ATOM 2379 N N . LYS A 1 286 ? -30.978 -6.012 52.471 1.00 78.06 286 LYS A N 1
ATOM 2380 C CA . LYS A 1 286 ? -30.570 -5.898 53.880 1.00 78.06 286 LYS A CA 1
ATOM 2381 C C . LYS A 1 286 ? -31.575 -5.145 54.746 1.00 78.06 286 LYS A C 1
ATOM 2383 O O . LYS A 1 286 ? -31.718 -5.502 55.902 1.00 78.06 286 LYS A O 1
ATOM 2388 N N . GLU A 1 287 ? -32.251 -4.129 54.212 1.00 73.62 287 GLU A N 1
ATOM 2389 C CA . GLU A 1 287 ? -33.278 -3.378 54.958 1.00 73.62 287 GLU A CA 1
ATOM 2390 C C . GLU A 1 287 ? -34.552 -4.195 55.242 1.00 73.62 287 GLU A C 1
ATOM 2392 O O . GLU A 1 287 ? -35.328 -3.827 56.117 1.00 73.62 287 GLU A O 1
ATOM 2397 N N . ASN A 1 288 ? -34.776 -5.295 54.515 1.00 67.44 288 ASN A N 1
ATOM 2398 C CA . ASN A 1 288 ? -35.939 -6.175 54.681 1.00 67.44 288 ASN A CA 1
ATOM 2399 C C . ASN A 1 288 ? -35.665 -7.411 55.568 1.00 67.44 288 ASN A C 1
ATOM 2401 O O . ASN A 1 288 ? -36.510 -8.307 55.624 1.00 67.44 288 ASN A O 1
ATOM 2405 N N . ILE A 1 289 ? -34.495 -7.483 56.216 1.00 58.88 289 ILE A N 1
ATOM 2406 C CA . ILE A 1 289 ? -34.102 -8.515 57.196 1.00 58.88 289 ILE A CA 1
ATOM 2407 C C . ILE A 1 289 ? -34.075 -7.874 58.581 1.00 58.88 289 ILE A C 1
ATOM 2409 O O . ILE A 1 289 ? -34.608 -8.507 59.518 1.00 58.88 289 ILE A O 1
#

Foldseek 3Di:
DVVVVVVVVVVVVVVVVVVVVVVVVVVVVVVVVVVCVVCVVVCVVVCVVCVVVVVVVVVVVVVVVVVVVVVVPPDDDDDPPPPPDPDDPDDDFDDLPVQVVVVVQQDDDPAPGDPPQRDHWFDFPVVVVVSVVCCCVPVVQWDWDQFPVRTIDIFHWPDWDFDDDPRTTFKIKTKTQALCVLVRVVVVLCVVQNDDPQQWRDDPFKIKHKDKDAWDWDWDFDPPPPVRDTDTDTDHIIIMIMIGGNVRVVVVVVVVVVVVVVVVVVVVVVVVVVVVVVVVVVVVVVVVD

Mean predicted aligned error: 18.5 Å